Protein AF-A0A962NZN9-F1 (afdb_monomer)

Solvent-accessible surface area (backbone atoms only — not comparable to full-atom values): 11489 Å² total; per-residue (Å²): 140,76,91,80,70,86,67,79,50,80,40,79,46,73,27,42,23,91,86,71,47,73,77,50,67,51,72,36,65,79,74,62,72,86,59,74,40,71,69,51,53,50,50,51,49,51,53,40,41,67,53,24,71,44,50,92,43,44,73,61,26,49,52,43,36,70,81,34,76,81,57,51,69,69,49,43,44,46,46,51,49,47,39,49,46,18,73,76,68,69,48,40,21,29,36,39,31,41,35,32,34,81,53,100,55,36,68,60,53,51,55,50,58,65,66,67,62,53,96,79,48,48,66,46,78,46,82,56,99,62,34,40,36,45,33,37,38,38,73,77,27,47,71,72,54,53,52,55,47,54,54,50,53,32,52,48,38,26,75,76,67,73,14,78,44,47,68,71,64,40,33,46,80,46,76,49,62,43,77,82,60,60,53,57,63,47,50,51,56,53,46,54,65,66,68,53,81,79,91,124

Nearest PDB structures (foldseek):
  4etz-assembly1_A  TM=5.953E-01  e=2.167E-10  Pseudomonas aeruginosa PAO1
  3rrk-assembly1_A  TM=2.985E-01  e=3.751E-03  Meiothermus ruber DSM 1279
  3ibw-assembly1_B  TM=6.432E-01  e=3.318E-01  Chlorobaculum tepidum
  1vr6-assembly1_B  TM=5.098E-01  e=3.764E-01  Thermotoga maritima
  4pg4-assembly1_B  TM=3.981E-01  e=1.417E+00  Staphylococcus aureus M1064

Secondary structure (DSSP, 8-state):
--TT---S-SEEEEEE-TTS-EEEEEEES---GGG-SHHHHHHHHHHHHHHHTTTTTHHHHHHHHHH-TTS-HHHHHHHHHHHHHHHHH----EEEEEEEES-TTHHHHHHHHHHT--TT-EEEEEE-SSEEEEEEEETT--HHHHHHHHHHHHHHHHHHH--SSGGGGTEEEEEEETTSS-HHHHHHHHHHHHHS----

pLDDT: mean 82.67, std 12.64, range [37.84, 97.38]

Sequence (200 aa):
DLQNAESHYLVVAPLIATNQQCLGVLVVERMPFLSLNQETLQFLSVLLGYYTDNVKLIPLAMKILRDNPTCPIEFASELLRLERVQRESGLPSSITAFVISDSPHRQDIFAEMVRQRRQMDINWDIRLSDRDIIITMMPLHGDAAVTGYLLRSQKWLKEMFNAPNFSDAKVTPYTALVNERPAADLLNNLLERCLVKQHS

Mean predicted aligned error: 11.54 Å

Structure (mmCIF, N/CA/C/O backbone):
data_AF-A0A962NZN9-F1
#
_entry.id   AF-A0A962NZN9-F1
#
loop_
_atom_site.group_PDB
_atom_site.id
_atom_site.type_symbol
_atom_site.label_atom_id
_atom_site.label_alt_id
_atom_site.label_comp_id
_atom_site.label_asym_id
_atom_site.label_entity_id
_atom_site.label_seq_id
_atom_site.pdbx_PDB_ins_code
_atom_site.Cartn_x
_atom_site.Cartn_y
_atom_site.Cartn_z
_atom_site.occupancy
_atom_site.B_iso_or_equiv
_atom_site.auth_seq_id
_atom_site.auth_comp_id
_atom_site.auth_asym_id
_atom_site.auth_atom_id
_atom_site.pdbx_PDB_model_num
ATOM 1 N N . ASP A 1 1 ? -28.845 -7.054 46.174 1.00 41.59 1 ASP A N 1
ATOM 2 C CA . ASP A 1 1 ? -29.082 -8.416 45.656 1.00 41.59 1 ASP A CA 1
ATOM 3 C C . ASP A 1 1 ? -28.737 -8.556 44.175 1.00 41.59 1 ASP A C 1
ATOM 5 O O . ASP A 1 1 ? -29.617 -8.565 43.332 1.00 41.59 1 ASP A O 1
ATOM 9 N N . LEU A 1 2 ? -27.442 -8.654 43.848 1.00 53.41 2 LEU A N 1
ATOM 10 C CA . LEU A 1 2 ? -26.943 -9.002 42.499 1.00 53.41 2 LEU A CA 1
ATOM 11 C C . LEU A 1 2 ? -26.348 -10.425 42.454 1.00 53.41 2 LEU A C 1
ATOM 13 O O . LEU A 1 2 ? -25.809 -10.842 41.438 1.00 53.41 2 LEU A O 1
ATOM 17 N N . GLN A 1 3 ? -26.432 -11.176 43.558 1.00 51.75 3 GLN A N 1
ATOM 18 C CA . GLN A 1 3 ? -25.712 -12.442 43.746 1.00 51.75 3 GLN A CA 1
ATOM 19 C C . GLN A 1 3 ? -26.335 -13.654 43.030 1.00 51.75 3 GLN A C 1
ATOM 21 O O . GLN A 1 3 ? -25.799 -14.745 43.156 1.00 51.75 3 GLN A O 1
ATOM 26 N N . ASN A 1 4 ? -27.422 -13.482 42.267 1.00 52.50 4 ASN A N 1
ATOM 27 C CA . ASN A 1 4 ? -28.116 -14.585 41.583 1.00 52.50 4 ASN A CA 1
ATOM 28 C C . ASN A 1 4 ? -28.554 -14.247 40.144 1.00 52.50 4 ASN A C 1
ATOM 30 O O . ASN A 1 4 ? -29.553 -14.762 39.650 1.00 52.50 4 ASN A O 1
ATOM 34 N N . ALA A 1 5 ? -27.828 -13.360 39.461 1.00 56.56 5 ALA A N 1
ATOM 35 C CA . ALA A 1 5 ? -28.018 -13.166 38.027 1.00 56.56 5 ALA A CA 1
ATOM 36 C C . ALA A 1 5 ? -27.160 -14.189 37.267 1.00 56.56 5 ALA A C 1
ATOM 38 O O . ALA A 1 5 ? -25.946 -14.018 37.152 1.00 56.56 5 ALA A O 1
ATOM 39 N N . GLU A 1 6 ? -27.778 -15.258 36.760 1.00 70.38 6 GLU A N 1
ATOM 40 C CA . GLU A 1 6 ? -27.123 -16.146 35.796 1.00 70.38 6 GLU A CA 1
ATOM 41 C C . GLU A 1 6 ? -26.823 -15.350 34.518 1.00 70.38 6 GLU A C 1
ATOM 43 O O . GLU A 1 6 ? -27.719 -14.975 33.761 1.00 70.38 6 GLU A O 1
ATOM 48 N N . SER A 1 7 ? -25.545 -15.041 34.295 1.00 75.75 7 SER A N 1
ATOM 49 C CA . SER A 1 7 ? -25.088 -14.442 33.044 1.00 75.75 7 SER A CA 1
ATOM 50 C C . SER A 1 7 ? -25.035 -15.518 31.965 1.00 75.75 7 SER A C 1
ATOM 52 O O . SER A 1 7 ? -24.364 -16.534 32.133 1.00 75.75 7 SER A O 1
ATOM 54 N N . HIS A 1 8 ? -25.682 -15.269 30.824 1.00 83.06 8 HIS A N 1
ATOM 55 C CA . HIS A 1 8 ? -25.571 -16.129 29.640 1.00 83.06 8 HIS A CA 1
ATOM 56 C C . HIS A 1 8 ? -24.170 -16.087 29.000 1.00 83.06 8 HIS A C 1
ATOM 58 O O . HIS A 1 8 ? -23.844 -16.892 28.132 1.00 83.06 8 HIS A O 1
ATOM 64 N N . TYR A 1 9 ? -23.333 -15.139 29.424 1.00 86.62 9 TYR A N 1
ATOM 65 C CA . TYR A 1 9 ? -22.019 -14.887 28.856 1.00 86.62 9 TYR A CA 1
ATOM 66 C C . TYR A 1 9 ? -20.913 -15.198 29.862 1.00 86.62 9 TYR A C 1
ATOM 68 O O . TYR A 1 9 ? -20.965 -14.755 31.012 1.00 86.62 9 TYR A O 1
ATOM 76 N N . LEU A 1 10 ? -19.904 -15.931 29.393 1.00 86.62 10 LEU A N 1
ATOM 77 C CA . LEU A 1 10 ? -18.723 -16.362 30.141 1.00 86.62 10 LEU A CA 1
ATOM 78 C C . LEU A 1 10 ? -17.667 -15.257 30.246 1.00 86.62 10 LEU A C 1
ATOM 80 O O . LEU A 1 10 ? -16.972 -15.164 31.253 1.00 86.62 10 LEU A O 1
ATOM 84 N N . VAL A 1 11 ? -17.540 -14.419 29.211 1.00 86.75 11 VAL A N 1
ATOM 85 C CA . VAL A 1 11 ? -16.608 -13.283 29.185 1.00 86.75 11 VAL A CA 1
ATOM 86 C C . VAL A 1 11 ? -17.321 -12.058 28.640 1.00 86.75 11 VAL A C 1
ATOM 88 O O . VAL A 1 11 ? -18.008 -12.134 27.622 1.00 86.75 11 VAL A O 1
ATOM 91 N N . VAL A 1 12 ? -17.117 -10.925 29.305 1.00 87.31 12 VAL A N 1
ATOM 92 C CA . VAL A 1 12 ? -17.566 -9.604 28.864 1.00 87.31 12 VAL A CA 1
ATOM 93 C C . VAL A 1 12 ? -16.363 -8.672 28.966 1.00 87.31 12 VAL A C 1
ATOM 95 O O . VAL A 1 12 ? -15.972 -8.281 30.064 1.00 87.31 12 VAL A O 1
ATOM 98 N N . ALA A 1 13 ? -15.733 -8.365 27.834 1.00 84.56 13 ALA A N 1
ATOM 99 C CA . ALA A 1 13 ? -14.513 -7.566 27.779 1.00 84.56 13 ALA A CA 1
ATOM 100 C C . ALA A 1 13 ? -14.768 -6.249 27.026 1.00 84.56 13 ALA A C 1
ATOM 102 O O . ALA A 1 13 ? -15.171 -6.284 25.860 1.00 84.56 13 ALA A O 1
ATOM 103 N N . PRO A 1 14 ? -14.569 -5.079 27.657 1.00 81.06 14 PRO A N 1
ATOM 104 C CA . PRO A 1 14 ? -14.807 -3.800 27.006 1.00 81.06 14 PRO A CA 1
ATOM 105 C C . PRO A 1 14 ? -13.700 -3.484 25.996 1.00 81.06 14 PRO A C 1
ATOM 107 O O . PRO A 1 14 ? -12.517 -3.719 26.237 1.00 81.06 14 PRO A O 1
ATOM 110 N N . LEU A 1 15 ? -14.091 -2.899 24.869 1.00 78.19 15 LEU A N 1
ATOM 111 C CA . LEU A 1 15 ? -13.181 -2.364 23.866 1.00 78.19 15 LEU A CA 1
ATOM 112 C C . LEU A 1 15 ? -12.902 -0.898 24.216 1.00 78.19 15 LEU A C 1
ATOM 114 O O . LEU A 1 15 ? -13.673 -0.017 23.835 1.00 78.19 15 LEU A O 1
ATOM 118 N N . ILE A 1 16 ? -11.834 -0.643 24.974 1.00 72.06 16 ILE A N 1
ATOM 119 C CA . ILE A 1 16 ? -11.477 0.692 25.476 1.00 72.06 16 ILE A CA 1
ATOM 120 C C . ILE A 1 16 ? -10.288 1.242 24.687 1.00 72.06 16 ILE A C 1
ATOM 122 O O . ILE A 1 16 ? -9.189 0.716 24.797 1.00 72.06 16 ILE A O 1
ATOM 126 N N . ALA A 1 17 ? -10.495 2.324 23.934 1.00 64.94 17 ALA A N 1
ATOM 127 C CA . ALA A 1 17 ? -9.405 3.024 23.249 1.00 64.94 17 ALA A CA 1
ATOM 128 C C . ALA A 1 17 ? -8.506 3.798 24.224 1.00 64.94 17 ALA A C 1
ATOM 130 O O . ALA A 1 17 ? -8.922 4.144 25.331 1.00 64.94 17 ALA A O 1
ATOM 131 N N . THR A 1 18 ? -7.308 4.183 23.772 1.00 58.94 18 THR A N 1
ATOM 132 C CA . THR A 1 18 ? -6.354 4.997 24.551 1.00 58.94 18 THR A CA 1
ATOM 133 C C . THR A 1 18 ? -6.951 6.312 25.081 1.00 58.94 18 THR A C 1
ATOM 135 O O . THR A 1 18 ? -6.541 6.804 26.130 1.00 58.94 18 THR A O 1
ATOM 138 N N . ASN A 1 19 ? -7.975 6.873 24.425 1.00 61.75 19 ASN A N 1
ATOM 139 C CA . ASN A 1 19 ? -8.707 8.053 24.911 1.00 61.75 19 ASN A CA 1
ATOM 140 C C . ASN A 1 19 ? -9.784 7.738 25.976 1.00 61.75 19 ASN A C 1
ATOM 142 O O . ASN A 1 19 ? -10.652 8.572 26.225 1.00 61.75 19 ASN A O 1
ATOM 146 N N . GLN A 1 20 ? -9.763 6.535 26.555 1.00 69.19 20 GLN A N 1
ATOM 147 C CA . GLN A 1 20 ? -10.742 5.989 27.503 1.00 69.19 20 GLN A CA 1
ATOM 148 C C . GLN A 1 20 ? -12.182 5.882 26.976 1.00 69.19 20 GLN A C 1
ATOM 150 O O . GLN A 1 20 ? -13.119 5.660 27.744 1.00 69.19 20 GLN A O 1
ATOM 155 N N . GLN A 1 21 ? -12.389 5.990 25.662 1.00 68.62 21 GLN A N 1
ATOM 156 C CA . GLN A 1 21 ? -13.702 5.770 25.071 1.00 68.62 21 GLN A CA 1
ATOM 157 C C . GLN A 1 21 ? -13.989 4.264 24.982 1.00 68.62 21 GLN A C 1
ATOM 159 O O . GLN A 1 21 ? -13.230 3.524 24.355 1.00 68.62 21 GLN A O 1
ATOM 164 N N . CYS A 1 22 ? -15.109 3.818 25.562 1.00 77.06 22 CYS A N 1
ATOM 165 C CA . CYS A 1 22 ? -15.648 2.481 25.314 1.00 77.06 22 CYS A CA 1
ATOM 166 C C . CYS A 1 22 ? -16.334 2.467 23.945 1.00 77.06 22 CYS A C 1
ATOM 168 O O . CYS A 1 22 ? -17.271 3.226 23.692 1.00 77.06 22 CYS A O 1
ATOM 170 N N . LEU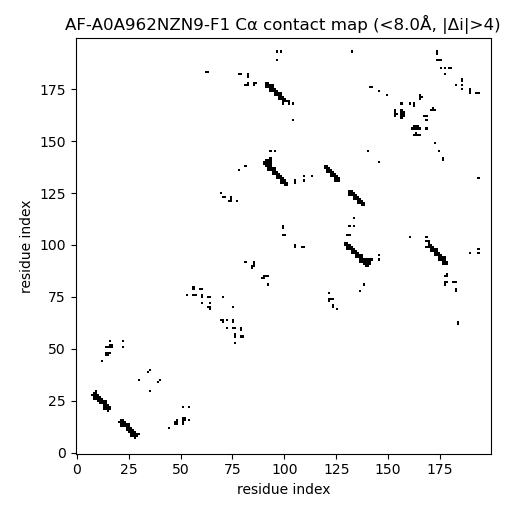 A 1 23 ? -15.829 1.633 23.048 1.00 70.19 23 LEU A N 1
ATOM 171 C CA . LEU A 1 23 ? -16.255 1.567 21.653 1.00 70.19 23 LEU A CA 1
ATOM 172 C C . LEU A 1 23 ? -17.226 0.412 21.400 1.00 70.19 23 LEU A C 1
ATOM 174 O O . LEU A 1 23 ? -17.909 0.383 20.381 1.00 70.19 23 LEU A O 1
ATOM 178 N N . GLY A 1 24 ? -17.270 -0.543 22.323 1.00 73.62 24 GLY A N 1
ATOM 179 C CA . GLY A 1 24 ? -18.079 -1.744 22.243 1.00 73.62 24 GLY A CA 1
ATOM 180 C C . GLY A 1 24 ? -17.671 -2.738 23.321 1.00 73.62 24 GLY A C 1
ATOM 181 O O . GLY A 1 24 ? -16.835 -2.445 24.177 1.00 73.62 24 GLY A O 1
ATOM 182 N N . VAL A 1 25 ? -18.261 -3.926 23.271 1.00 82.75 25 VAL A N 1
ATOM 183 C CA . VAL A 1 25 ? -17.983 -4.996 24.230 1.00 82.75 25 VAL A CA 1
ATOM 184 C C . VAL A 1 25 ? -17.869 -6.314 23.472 1.00 82.75 25 VAL A C 1
ATOM 186 O O . VAL A 1 25 ? -18.746 -6.646 22.677 1.00 82.75 25 VAL A O 1
ATOM 189 N N . LEU A 1 26 ? -16.788 -7.057 23.707 1.00 81.31 26 LEU A N 1
ATOM 190 C CA . LEU A 1 26 ? -16.679 -8.453 23.310 1.00 81.31 26 LEU A CA 1
ATOM 191 C C . LEU A 1 26 ? -17.451 -9.284 24.325 1.00 81.31 26 LEU A C 1
ATOM 193 O O . LEU A 1 26 ? -17.181 -9.218 25.524 1.00 81.31 26 LEU A O 1
ATOM 197 N N . VAL A 1 27 ? -18.372 -10.095 23.827 1.00 87.75 27 VAL A N 1
ATOM 198 C CA . VAL A 1 27 ? -19.176 -10.989 24.646 1.00 87.75 27 VAL A CA 1
ATOM 199 C C . VAL A 1 27 ? -18.959 -12.419 24.161 1.00 87.75 27 VAL A C 1
ATOM 201 O O . VAL A 1 27 ? -19.111 -12.700 22.974 1.00 87.75 27 VAL A O 1
ATOM 204 N N . VAL A 1 28 ? -18.579 -13.318 25.069 1.00 84.12 28 VAL A N 1
ATOM 205 C CA . VAL A 1 28 ? -18.325 -14.733 24.768 1.00 84.12 28 VAL A CA 1
ATOM 206 C C . VAL A 1 28 ? -19.369 -15.582 25.476 1.00 84.12 28 VAL A C 1
ATOM 208 O O . VAL A 1 28 ? -19.372 -15.669 26.699 1.00 84.12 28 VAL A O 1
ATOM 211 N N . GLU A 1 29 ? -20.245 -16.227 24.711 1.00 88.25 29 GLU A N 1
ATOM 212 C CA . GLU A 1 29 ? -21.247 -17.163 25.242 1.00 88.25 29 GLU A CA 1
ATOM 213 C C . GLU A 1 29 ? -20.628 -18.531 25.570 1.00 88.25 29 GLU A C 1
ATOM 215 O O . GLU A 1 29 ? -21.000 -19.171 26.549 1.00 88.25 29 GLU A O 1
ATOM 220 N N . ARG A 1 30 ? -19.662 -18.996 24.764 1.00 84.50 30 ARG A N 1
ATOM 221 C CA . ARG A 1 30 ? -19.059 -20.331 24.902 1.00 84.50 30 ARG A CA 1
ATOM 222 C C . ARG A 1 30 ? -17.564 -20.305 24.622 1.00 84.50 30 ARG A C 1
ATOM 224 O O . ARG A 1 30 ? -17.127 -19.739 23.624 1.00 84.50 30 ARG A O 1
ATOM 231 N N . MET A 1 31 ? -16.793 -20.979 25.472 1.00 84.56 31 MET A N 1
ATOM 232 C CA . MET A 1 31 ? -15.364 -21.229 25.281 1.00 84.56 31 MET A CA 1
ATOM 233 C C . MET A 1 31 ? -14.961 -22.561 25.932 1.00 84.56 31 MET A C 1
ATOM 235 O O . MET A 1 31 ? -15.622 -22.989 26.882 1.00 84.56 31 MET A O 1
ATOM 239 N N . PRO A 1 32 ? -13.894 -23.231 25.460 1.00 85.50 32 PRO A N 1
ATOM 240 C CA . PRO A 1 32 ? -13.365 -24.411 26.136 1.00 85.50 32 PRO A CA 1
ATOM 241 C C . PRO A 1 32 ? -12.967 -24.082 27.579 1.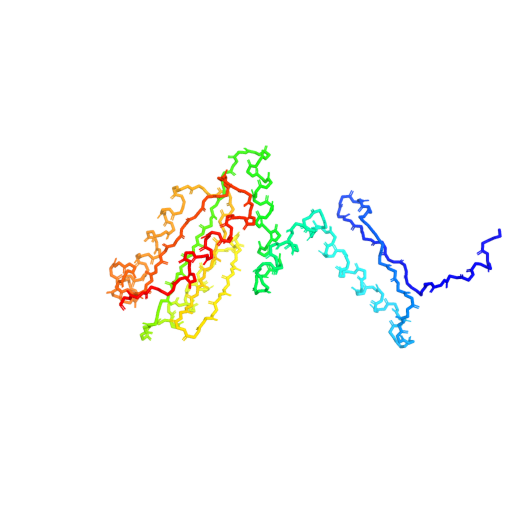00 85.50 32 PRO A C 1
ATOM 243 O O . PRO A 1 32 ? -12.319 -23.065 27.822 1.00 85.50 32 PRO A O 1
ATOM 246 N N . PHE A 1 33 ? -13.301 -24.960 28.530 1.00 81.69 33 PHE A N 1
ATOM 247 C CA . PHE A 1 33 ? -13.033 -24.731 29.957 1.00 81.69 33 PHE A CA 1
ATOM 248 C C . PHE A 1 33 ? -11.552 -24.433 30.245 1.00 81.69 33 PHE A C 1
ATOM 250 O O . PHE A 1 33 ? -11.239 -23.520 30.999 1.00 81.69 33 PHE A O 1
ATOM 257 N N . LEU A 1 34 ? -10.635 -25.141 29.575 1.00 79.06 34 LEU A N 1
ATOM 258 C CA . LEU A 1 34 ? -9.188 -24.939 29.729 1.00 79.06 34 LEU A CA 1
ATOM 259 C C . LEU A 1 34 ? -8.708 -23.556 29.265 1.00 79.06 34 LEU A C 1
ATOM 261 O O . LEU A 1 34 ? -7.680 -23.079 29.741 1.00 79.06 34 LEU A O 1
ATOM 265 N N . SER A 1 35 ? -9.440 -22.908 28.358 1.00 79.06 35 SER A N 1
ATOM 266 C CA . SER A 1 35 ? -9.143 -21.558 27.876 1.00 79.06 35 SER A CA 1
ATOM 267 C C . SER A 1 35 ? -9.678 -20.472 28.815 1.00 79.06 35 SER A C 1
ATOM 269 O O . SER A 1 35 ? -9.303 -19.313 28.666 1.00 79.06 35 SER A O 1
ATOM 271 N N . LEU A 1 36 ? -10.557 -20.800 29.772 1.00 81.38 36 LEU A N 1
ATOM 272 C CA . LEU A 1 36 ? -11.074 -19.844 30.756 1.00 81.38 36 LEU A CA 1
ATOM 273 C C . LEU A 1 36 ? -10.077 -19.716 31.913 1.00 81.38 36 LEU A C 1
ATOM 275 O O . LEU A 1 36 ? -10.309 -20.164 33.033 1.00 81.38 36 LEU A O 1
ATOM 279 N N . ASN A 1 37 ? -8.926 -19.124 31.616 1.00 84.00 37 ASN A N 1
ATOM 280 C CA . ASN A 1 37 ? -7.879 -18.848 32.587 1.00 84.00 37 ASN A CA 1
ATOM 281 C C . ASN A 1 37 ? -7.405 -17.394 32.467 1.00 84.00 37 ASN A C 1
ATOM 283 O O . ASN A 1 37 ? -7.624 -16.725 31.455 1.00 84.00 37 ASN A O 1
ATOM 287 N N . GLN A 1 38 ? -6.765 -16.901 33.526 1.00 80.50 38 GLN A N 1
ATOM 288 C CA . GLN A 1 38 ? -6.346 -15.504 33.624 1.00 80.50 38 GLN A CA 1
ATOM 289 C C . GLN A 1 38 ? -5.407 -15.091 32.483 1.00 80.50 38 GLN A C 1
ATOM 291 O O . GLN A 1 38 ? -5.563 -14.002 31.939 1.00 80.50 38 GLN A O 1
ATOM 296 N N . GLU A 1 39 ? -4.485 -15.965 32.081 1.00 74.56 39 GLU A N 1
ATOM 297 C CA . GLU A 1 39 ? -3.534 -15.705 30.997 1.00 74.56 39 GLU A CA 1
ATOM 298 C C . GLU A 1 39 ? -4.247 -15.486 29.654 1.00 74.56 39 GLU A C 1
ATOM 300 O O . GLU A 1 39 ? -3.993 -14.502 28.962 1.00 74.56 39 GLU A O 1
ATOM 305 N N . THR A 1 40 ? -5.220 -16.337 29.323 1.00 73.19 40 THR A N 1
ATOM 306 C CA . THR A 1 40 ? -6.001 -16.239 28.080 1.00 73.19 40 THR A CA 1
ATOM 307 C C . THR A 1 40 ? -6.870 -14.981 28.060 1.00 73.19 40 THR A C 1
ATOM 309 O O . THR A 1 40 ? -6.948 -14.296 27.041 1.00 73.19 40 THR A O 1
ATOM 312 N N . LEU A 1 41 ? -7.498 -14.635 29.188 1.00 81.44 41 LEU A N 1
ATOM 313 C CA . LEU A 1 41 ? -8.312 -13.420 29.313 1.00 81.44 41 LEU A CA 1
ATOM 314 C C . LEU A 1 41 ? -7.460 -12.145 29.247 1.00 81.44 41 LEU A C 1
ATOM 316 O O . LEU A 1 41 ? -7.876 -11.141 28.662 1.00 81.44 41 LEU A O 1
ATOM 320 N N . GLN A 1 42 ? -6.252 -12.188 29.807 1.00 74.69 42 GLN A N 1
ATOM 321 C CA . GLN A 1 42 ? -5.296 -11.091 29.732 1.00 74.69 42 GLN A CA 1
ATOM 322 C C . GLN A 1 42 ? -4.777 -10.919 28.301 1.00 74.69 42 GLN A C 1
ATOM 324 O O . GLN A 1 42 ? -4.752 -9.796 27.801 1.00 74.69 42 GLN A O 1
ATOM 329 N N . PHE A 1 43 ? -4.464 -12.014 27.604 1.00 72.75 43 PHE A N 1
ATOM 330 C CA . PHE A 1 43 ? -4.094 -11.991 26.188 1.00 72.75 43 PHE A CA 1
ATOM 331 C C . PHE A 1 43 ? -5.215 -11.418 25.304 1.00 72.75 43 PHE A C 1
ATOM 333 O O . PHE A 1 43 ? -4.968 -10.515 24.506 1.00 72.75 43 PHE A O 1
ATOM 340 N N . LEU A 1 44 ? -6.463 -11.861 25.503 1.00 73.88 44 LEU A N 1
ATOM 341 C CA . LEU A 1 44 ? -7.653 -11.285 24.862 1.00 73.88 44 LEU A CA 1
ATOM 342 C C . LEU A 1 44 ? -7.772 -9.777 25.113 1.00 73.88 44 LEU A C 1
ATOM 344 O O . LEU A 1 44 ? -8.014 -9.021 24.177 1.00 73.88 44 LEU A O 1
ATOM 348 N N . SER A 1 45 ? -7.568 -9.328 26.352 1.00 70.25 45 SER A N 1
ATOM 349 C CA . SER A 1 45 ? -7.637 -7.903 26.706 1.00 70.25 45 SER A CA 1
ATOM 350 C C . SER A 1 45 ? -6.547 -7.081 26.012 1.00 70.25 45 SER A C 1
ATOM 352 O O . SER A 1 45 ? -6.823 -5.985 25.530 1.00 70.25 45 SER A O 1
ATOM 354 N N . VAL A 1 46 ? -5.328 -7.620 25.904 1.00 69.81 46 VAL A N 1
ATOM 355 C CA . VAL A 1 46 ? -4.215 -6.980 25.183 1.00 69.81 46 VAL A CA 1
ATOM 356 C C . VAL A 1 46 ? -4.513 -6.884 23.689 1.00 69.81 46 VAL A C 1
ATOM 358 O O . VAL A 1 46 ? -4.317 -5.821 23.105 1.00 69.81 46 VAL A O 1
ATOM 361 N N . LEU A 1 47 ? -5.036 -7.950 23.073 1.00 71.00 47 LEU A N 1
ATOM 362 C CA . LEU A 1 47 ? -5.452 -7.923 21.670 1.00 71.00 47 LEU A CA 1
ATOM 363 C C . LEU A 1 47 ? -6.555 -6.889 21.437 1.00 71.00 47 LEU A C 1
ATOM 365 O O . LEU A 1 47 ? -6.449 -6.079 20.522 1.00 71.00 47 LEU A O 1
ATOM 369 N N . LEU A 1 48 ? -7.593 -6.875 22.275 1.00 68.25 48 LEU A N 1
ATOM 370 C CA . LEU A 1 48 ? -8.671 -5.891 22.171 1.00 68.25 48 LEU A CA 1
ATOM 371 C C . LEU A 1 48 ? -8.133 -4.464 22.312 1.00 68.25 48 LEU A C 1
ATOM 373 O O . LEU A 1 48 ? -8.465 -3.636 21.473 1.00 68.25 48 LEU A O 1
ATOM 377 N N . GLY A 1 49 ? -7.253 -4.212 23.286 1.00 64.25 49 GLY A N 1
ATOM 378 C CA . GLY A 1 49 ? -6.534 -2.945 23.460 1.00 64.25 49 GLY A CA 1
ATOM 379 C C . GLY A 1 49 ? -5.770 -2.518 22.199 1.00 64.25 49 GLY A C 1
ATOM 380 O O . GLY A 1 49 ? -5.932 -1.405 21.697 1.00 64.25 49 GLY A O 1
ATOM 381 N N . TYR A 1 50 ? -5.009 -3.447 21.623 1.00 62.50 50 TYR A N 1
ATOM 382 C CA . TYR A 1 50 ? -4.254 -3.231 20.390 1.00 62.50 50 TYR A CA 1
ATOM 383 C C . TYR A 1 50 ? -5.159 -2.871 19.197 1.00 62.50 50 TYR A C 1
ATOM 385 O O . TYR A 1 50 ? -4.847 -1.970 18.420 1.00 62.50 50 TYR A O 1
ATOM 393 N N . TYR A 1 51 ? -6.321 -3.518 19.067 1.00 59.19 51 TYR A N 1
ATOM 394 C CA . TYR A 1 51 ? -7.283 -3.193 18.011 1.00 59.19 51 TYR A CA 1
ATOM 395 C C . TYR A 1 51 ? -8.106 -1.933 18.313 1.00 59.19 51 TYR A C 1
ATOM 397 O O . TYR A 1 51 ? -8.569 -1.273 17.378 1.00 59.19 51 TYR A O 1
ATOM 405 N N . THR A 1 52 ? -8.275 -1.558 19.587 1.00 58.34 52 THR A N 1
ATOM 406 C CA . THR A 1 52 ? -9.135 -0.438 19.996 1.00 58.34 52 THR A CA 1
ATOM 407 C C . THR A 1 52 ? -8.663 0.935 19.564 1.00 58.34 52 THR A C 1
ATOM 409 O O . THR A 1 52 ? -9.495 1.772 19.207 1.00 58.34 52 THR A O 1
ATOM 412 N N . ASP A 1 53 ? -7.354 1.148 19.477 1.00 56.00 53 ASP A N 1
ATOM 413 C CA . ASP A 1 53 ? -6.791 2.424 19.025 1.00 56.00 53 ASP A CA 1
ATOM 414 C C . ASP A 1 53 ? -7.122 2.748 17.560 1.00 56.00 53 ASP A C 1
ATOM 416 O O . ASP A 1 53 ? -7.055 3.905 17.139 1.00 56.00 53 ASP A O 1
ATOM 420 N N . ASN A 1 54 ? -7.586 1.748 16.802 1.00 54.66 54 ASN A N 1
ATOM 421 C CA . ASN A 1 54 ? -8.016 1.881 15.416 1.00 54.66 54 ASN A CA 1
ATOM 422 C C . ASN A 1 54 ? -9.543 1.775 15.222 1.00 54.66 54 ASN A C 1
ATOM 424 O O . ASN A 1 54 ? -10.010 1.870 14.091 1.00 54.66 54 ASN A O 1
ATOM 428 N N . VAL A 1 55 ? -10.372 1.609 16.264 1.00 53.53 55 VAL A N 1
ATOM 429 C CA . VAL A 1 55 ? -11.797 1.214 16.099 1.00 53.53 55 VAL A CA 1
ATOM 430 C C . VAL A 1 55 ? -12.673 2.228 15.363 1.00 53.53 55 VAL A C 1
ATOM 432 O O . VAL A 1 55 ? -13.591 1.816 14.657 1.00 53.53 55 VAL A O 1
ATOM 435 N N . LYS A 1 56 ? -12.384 3.537 15.415 1.00 55.47 56 LYS A N 1
ATOM 436 C CA . LYS A 1 56 ? -13.098 4.502 14.548 1.00 55.47 56 LYS A CA 1
ATOM 437 C C . LYS A 1 56 ? -12.801 4.282 13.059 1.00 55.47 56 LYS A C 1
ATOM 439 O O . LYS A 1 56 ? -13.606 4.671 12.220 1.00 55.47 56 LYS A O 1
ATOM 444 N N . LEU A 1 57 ? -11.672 3.651 12.743 1.00 58.88 57 LEU A N 1
ATOM 445 C CA . LEU A 1 57 ? -11.246 3.312 11.391 1.00 58.88 57 LEU A CA 1
ATOM 446 C C . LEU A 1 57 ? -11.642 1.887 10.996 1.00 58.88 57 LEU A C 1
ATOM 448 O O . LEU A 1 57 ? -11.795 1.656 9.808 1.00 58.88 57 LEU A O 1
ATOM 452 N N . ILE A 1 58 ? -11.881 0.955 11.930 1.00 59.16 58 ILE A N 1
ATOM 453 C CA . ILE A 1 58 ? -12.176 -0.457 11.607 1.00 59.16 58 ILE A CA 1
ATOM 454 C C . ILE A 1 58 ? -13.351 -0.621 10.623 1.00 59.16 58 ILE A C 1
ATOM 456 O O . ILE A 1 58 ? -13.157 -1.291 9.612 1.00 59.16 58 ILE A O 1
ATOM 460 N N . PRO A 1 59 ? -14.541 -0.010 10.804 1.00 62.78 59 PRO A N 1
ATOM 461 C CA . PRO A 1 59 ? -15.633 -0.168 9.835 1.00 62.78 59 PRO A CA 1
ATOM 462 C C . PRO A 1 59 ? -15.289 0.354 8.429 1.00 62.78 59 PRO A C 1
ATOM 464 O O . PRO A 1 59 ? -15.716 -0.224 7.427 1.00 62.78 59 PRO A O 1
ATOM 467 N N . LEU A 1 60 ? -14.495 1.427 8.354 1.00 67.00 60 LEU A N 1
ATOM 468 C CA . LEU A 1 60 ? -14.021 2.034 7.106 1.00 67.00 60 LEU A CA 1
ATOM 469 C C . LEU A 1 60 ? -12.901 1.196 6.465 1.00 67.00 60 LEU A C 1
ATOM 471 O O . LEU A 1 60 ? -12.933 0.945 5.262 1.00 67.00 60 LEU A O 1
ATOM 475 N N . ALA A 1 61 ? -11.967 0.686 7.267 1.00 69.25 61 ALA A N 1
ATOM 476 C CA . ALA A 1 61 ? -10.885 -0.195 6.844 1.00 69.25 61 ALA A CA 1
ATOM 477 C C . ALA A 1 61 ? -11.447 -1.525 6.341 1.00 69.25 61 ALA A C 1
ATOM 479 O O . ALA A 1 61 ? -10.998 -2.031 5.324 1.00 69.25 61 ALA A O 1
ATOM 480 N N . MET A 1 62 ? -12.511 -2.041 6.962 1.00 68.62 62 MET A N 1
ATOM 481 C CA . MET A 1 62 ? -13.220 -3.228 6.483 1.00 68.62 62 MET A CA 1
ATOM 482 C C . MET A 1 62 ? -13.829 -3.029 5.092 1.00 68.62 62 MET A C 1
ATOM 484 O O . MET A 1 62 ? -13.968 -4.007 4.367 1.00 68.62 62 MET A O 1
ATOM 488 N N . LYS A 1 63 ? -14.179 -1.801 4.675 1.00 74.56 63 LYS A N 1
ATOM 489 C CA . LYS A 1 63 ? -14.565 -1.544 3.276 1.00 74.56 63 LYS A CA 1
ATOM 490 C C . LYS A 1 63 ? -13.369 -1.743 2.343 1.00 74.56 63 LYS A C 1
ATOM 492 O O . LYS A 1 63 ? -13.486 -2.495 1.387 1.00 74.56 63 LYS A O 1
ATOM 497 N N . ILE A 1 64 ? -12.225 -1.146 2.680 1.00 81.38 64 ILE A N 1
ATOM 498 C CA . ILE A 1 64 ? -10.976 -1.296 1.920 1.00 81.38 64 ILE A CA 1
ATOM 499 C C . ILE A 1 64 ? -10.559 -2.770 1.827 1.00 81.38 64 ILE A C 1
ATOM 501 O O . ILE A 1 64 ? -10.243 -3.245 0.742 1.00 81.38 64 ILE A O 1
ATOM 505 N N . LEU A 1 65 ? -10.601 -3.499 2.945 1.00 80.75 65 LEU A N 1
ATOM 506 C CA . LEU A 1 65 ? -10.207 -4.907 3.024 1.00 80.75 65 LEU A CA 1
ATOM 507 C C . LEU A 1 65 ? -11.181 -5.854 2.318 1.00 80.75 65 LEU A C 1
ATOM 509 O O . LEU A 1 65 ? -10.754 -6.887 1.816 1.00 80.75 65 LEU A O 1
ATOM 513 N N . ARG A 1 66 ? -12.481 -5.529 2.261 1.00 76.62 66 ARG A N 1
ATOM 514 C CA . ARG A 1 66 ? -13.451 -6.314 1.477 1.00 76.62 66 ARG A CA 1
ATOM 515 C C . ARG A 1 66 ? -13.132 -6.264 -0.012 1.00 76.62 66 ARG A C 1
ATOM 517 O O . ARG A 1 66 ? -13.149 -7.306 -0.659 1.00 76.62 66 ARG A O 1
ATOM 524 N N . ASP A 1 67 ? -12.829 -5.074 -0.520 1.00 79.62 67 ASP A N 1
ATOM 525 C CA . ASP A 1 67 ? -12.499 -4.877 -1.933 1.00 79.62 67 ASP A CA 1
ATOM 526 C C . ASP A 1 67 ? -11.069 -5.364 -2.240 1.00 79.62 67 ASP A C 1
ATOM 528 O O . ASP A 1 67 ? -10.779 -5.789 -3.355 1.00 79.62 67 ASP A O 1
ATOM 532 N N . ASN A 1 68 ? -10.190 -5.371 -1.227 1.00 83.69 68 ASN A N 1
ATOM 533 C CA . ASN A 1 68 ? -8.777 -5.732 -1.341 1.00 83.69 68 ASN A CA 1
ATOM 534 C C . ASN A 1 68 ? -8.329 -6.705 -0.230 1.00 83.69 68 ASN A C 1
ATOM 536 O O . ASN A 1 68 ? -7.628 -6.297 0.702 1.00 83.69 68 ASN A O 1
ATOM 540 N N . PRO A 1 69 ? -8.673 -8.005 -0.314 1.00 79.69 69 PRO A N 1
ATOM 541 C CA . PRO A 1 69 ? -8.449 -8.961 0.779 1.00 79.69 69 PRO A CA 1
ATOM 542 C C . PRO A 1 69 ? -6.983 -9.202 1.157 1.00 79.69 69 PRO A C 1
ATOM 544 O O . PRO A 1 69 ? -6.698 -9.657 2.261 1.00 79.69 69 PRO A O 1
ATOM 547 N N . THR A 1 70 ? -6.046 -8.923 0.249 1.00 85.19 70 THR A N 1
ATOM 548 C CA . THR A 1 70 ? -4.601 -9.079 0.483 1.00 85.19 70 THR A CA 1
ATOM 549 C C . THR A 1 70 ? -3.944 -7.825 1.065 1.00 85.19 70 THR A C 1
ATOM 551 O O . THR A 1 70 ? -2.746 -7.850 1.344 1.00 85.19 70 THR A O 1
ATOM 554 N N . CYS A 1 71 ? -4.698 -6.736 1.253 1.00 87.94 71 CYS A N 1
ATOM 555 C CA . CYS A 1 71 ? -4.201 -5.508 1.864 1.00 87.94 71 CYS A CA 1
ATOM 556 C C . CYS A 1 71 ? -3.921 -5.720 3.362 1.00 87.94 71 CYS A C 1
ATOM 558 O O . CYS A 1 71 ? -4.803 -6.184 4.086 1.00 87.94 71 CYS A O 1
ATOM 560 N N . PRO A 1 72 ? -2.735 -5.341 3.874 1.00 87.44 72 PRO A N 1
ATOM 561 C CA . PRO A 1 72 ? -2.471 -5.337 5.305 1.00 87.44 72 PRO A CA 1
ATOM 562 C C . PRO A 1 72 ? -3.434 -4.403 6.046 1.00 87.44 72 PRO A C 1
ATOM 564 O O . PRO A 1 72 ? -3.709 -3.287 5.598 1.00 87.44 72 PRO A O 1
ATOM 567 N N . ILE A 1 73 ? -3.903 -4.830 7.221 1.00 80.31 73 ILE A N 1
ATOM 568 C CA . ILE A 1 73 ? -4.780 -4.021 8.086 1.00 80.31 73 ILE A CA 1
ATOM 569 C C . ILE A 1 73 ? -4.126 -2.690 8.479 1.00 80.31 73 ILE A C 1
ATOM 571 O O . ILE A 1 73 ? -4.790 -1.655 8.502 1.00 80.31 73 ILE A O 1
ATOM 575 N N . GLU A 1 74 ? -2.819 -2.707 8.742 1.00 82.00 74 GLU A N 1
ATOM 576 C CA . GLU A 1 74 ? -2.022 -1.527 9.089 1.00 82.00 74 GLU A 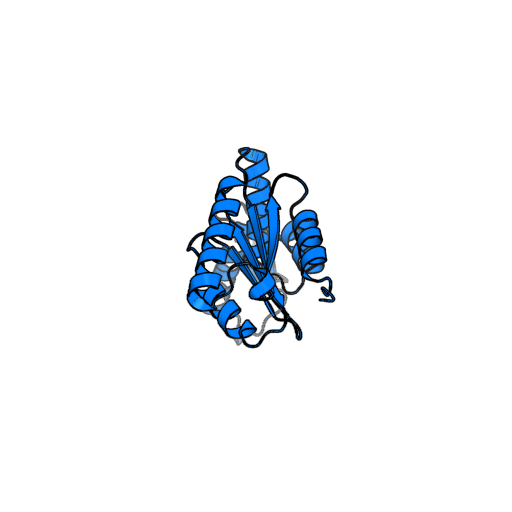CA 1
ATOM 577 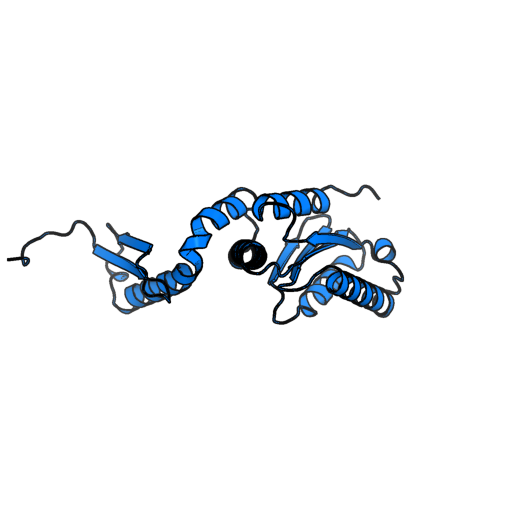C C . GLU A 1 74 ? -1.980 -0.530 7.925 1.00 82.00 74 GLU A C 1
ATOM 579 O O . GLU A 1 74 ? -2.159 0.668 8.132 1.00 82.00 74 GLU A O 1
ATOM 584 N N . PHE A 1 75 ? -1.855 -1.030 6.690 1.00 89.75 75 PHE A N 1
ATOM 585 C CA . PHE A 1 75 ? -1.895 -0.208 5.483 1.00 89.75 75 PHE A CA 1
ATOM 586 C C . PHE A 1 75 ? -3.276 0.438 5.293 1.00 89.75 75 PHE A C 1
ATOM 588 O O . PHE A 1 75 ? -3.383 1.650 5.117 1.00 89.75 75 PHE A O 1
ATOM 595 N N . ALA A 1 76 ? -4.354 -0.344 5.394 1.00 88.31 76 ALA A N 1
ATOM 596 C CA . ALA A 1 76 ? -5.715 0.183 5.270 1.00 88.31 76 ALA A CA 1
ATOM 597 C C . ALA A 1 76 ? -6.036 1.227 6.358 1.00 88.31 76 ALA A C 1
ATOM 599 O O . ALA A 1 76 ? -6.666 2.249 6.082 1.00 88.31 76 ALA A O 1
ATOM 600 N N . SER A 1 77 ? -5.589 0.979 7.592 1.00 83.44 77 SER A N 1
ATOM 601 C CA . SER A 1 77 ? -5.813 1.878 8.728 1.00 83.44 77 SER A CA 1
ATOM 602 C C . SER A 1 77 ? -5.050 3.189 8.567 1.00 83.44 77 SER A C 1
ATOM 604 O O . SER A 1 77 ? -5.613 4.260 8.793 1.00 83.44 77 SER A O 1
ATOM 606 N N . GLU A 1 78 ? -3.791 3.128 8.135 1.00 86.62 78 GLU A N 1
ATOM 607 C CA . GLU A 1 78 ? -2.998 4.336 7.938 1.00 86.62 78 GLU A CA 1
ATOM 608 C C . GLU A 1 78 ? -3.506 5.173 6.771 1.00 86.62 78 GLU A C 1
ATOM 610 O O . GLU A 1 78 ? -3.604 6.387 6.900 1.00 86.62 78 GLU A O 1
ATOM 615 N N . LEU A 1 79 ? -3.935 4.557 5.671 1.00 90.31 79 LEU A N 1
ATOM 616 C CA . LEU A 1 79 ? -4.507 5.298 4.551 1.00 90.31 79 LEU A CA 1
ATOM 617 C C . LEU A 1 79 ? -5.699 6.176 4.980 1.00 90.31 79 LEU A C 1
ATOM 619 O O . LEU A 1 79 ? -5.793 7.348 4.609 1.00 90.31 79 LEU A O 1
ATOM 623 N N . LEU A 1 80 ? -6.579 5.639 5.827 1.00 87.81 80 LEU A N 1
ATOM 624 C CA . LEU A 1 80 ? -7.697 6.400 6.392 1.00 87.81 80 LEU A CA 1
ATOM 625 C C . LEU A 1 80 ? -7.235 7.481 7.378 1.00 87.81 80 LEU A C 1
ATOM 627 O O . LEU A 1 80 ? -7.849 8.548 7.469 1.00 87.81 80 LEU A O 1
ATOM 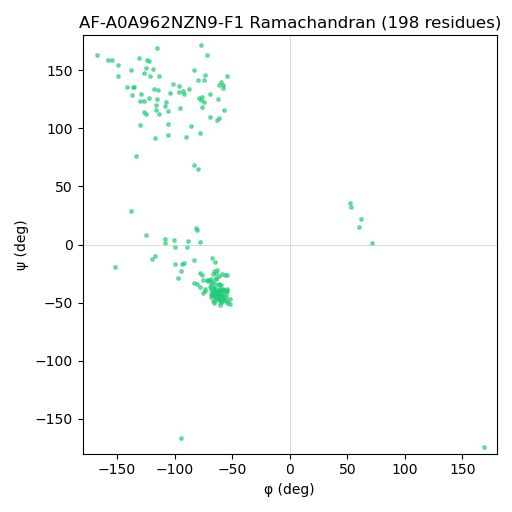631 N N . ARG A 1 81 ? -6.149 7.230 8.120 1.00 84.62 81 ARG A N 1
ATOM 632 C CA . ARG A 1 81 ? -5.521 8.237 8.984 1.00 84.62 81 ARG A CA 1
ATOM 633 C C . ARG A 1 81 ? -4.978 9.397 8.153 1.00 84.62 81 ARG A C 1
ATOM 635 O O . ARG A 1 81 ? -5.243 10.543 8.505 1.00 84.62 81 ARG A O 1
ATOM 642 N N . LEU A 1 82 ? -4.283 9.121 7.050 1.00 87.25 82 LEU A N 1
ATOM 643 C CA . LEU A 1 82 ? -3.730 10.142 6.157 1.00 87.25 82 LEU A CA 1
ATOM 644 C C . LEU A 1 82 ? -4.828 10.974 5.489 1.00 87.25 82 LEU A C 1
ATOM 646 O O . LEU A 1 82 ? -4.708 12.195 5.442 1.00 87.25 82 LEU A O 1
ATOM 650 N N . GLU A 1 83 ? -5.927 10.348 5.055 1.00 87.94 83 GLU A N 1
ATOM 651 C CA . GLU A 1 83 ? -7.105 11.071 4.553 1.00 87.94 83 GLU A CA 1
ATOM 652 C C . GLU A 1 83 ? -7.648 12.043 5.611 1.00 87.94 83 GLU A C 1
ATOM 654 O O . GLU A 1 83 ? -7.917 13.212 5.330 1.00 87.94 83 GLU A O 1
ATOM 659 N N . ARG A 1 84 ? -7.790 11.575 6.855 1.00 83.19 84 ARG A N 1
ATOM 660 C CA . ARG A 1 84 ? -8.260 12.412 7.959 1.00 83.19 84 ARG A CA 1
ATOM 661 C C . ARG A 1 84 ? -7.297 13.563 8.255 1.00 83.19 84 ARG A C 1
ATOM 663 O O . ARG A 1 84 ? -7.754 14.691 8.408 1.00 83.19 84 ARG A O 1
ATOM 670 N N . VAL A 1 85 ? -5.992 13.294 8.317 1.00 80.75 85 VAL A N 1
ATOM 671 C CA . VAL A 1 85 ? -4.957 14.316 8.539 1.00 80.75 85 VAL A CA 1
ATOM 672 C C . VAL A 1 85 ? -5.004 15.370 7.440 1.00 80.75 85 VAL A C 1
ATOM 674 O O . VAL A 1 85 ? -4.991 16.561 7.752 1.00 80.75 85 VAL A O 1
ATOM 677 N N . GLN A 1 86 ? -5.126 14.964 6.176 1.00 84.31 86 GLN A N 1
ATOM 678 C CA . GLN A 1 86 ? -5.264 15.910 5.074 1.00 84.31 86 GLN A CA 1
ATOM 679 C C . GLN A 1 86 ? -6.529 16.764 5.224 1.00 84.31 86 GLN A C 1
ATOM 681 O O . GLN A 1 86 ? -6.458 17.980 5.053 1.00 84.31 86 GLN A O 1
ATOM 686 N N . ARG A 1 87 ? -7.660 16.170 5.620 1.00 83.00 87 ARG A N 1
ATOM 687 C CA . ARG A 1 87 ? -8.921 16.896 5.828 1.00 83.00 87 ARG A CA 1
ATOM 688 C C . ARG A 1 87 ? -8.855 17.892 6.987 1.00 83.00 87 ARG A C 1
ATOM 690 O O . ARG A 1 87 ? -9.441 18.965 6.898 1.00 83.00 87 ARG A O 1
ATOM 697 N N . GLU A 1 88 ? -8.184 17.528 8.078 1.00 77.69 88 GLU A N 1
ATOM 698 C CA . GLU A 1 88 ? -8.107 18.338 9.301 1.00 77.69 88 GLU A CA 1
ATOM 699 C C . GLU A 1 88 ? -7.022 19.424 9.236 1.00 77.69 88 GLU A C 1
ATOM 701 O O . GLU A 1 88 ? -7.203 20.496 9.809 1.00 77.69 88 GLU A O 1
ATOM 706 N N . SER A 1 89 ? -5.902 19.167 8.554 1.00 75.62 89 SER A N 1
ATOM 707 C CA . SER A 1 89 ? -4.713 20.039 8.580 1.00 75.62 89 SER A CA 1
ATOM 708 C C . SER A 1 89 ? -4.296 20.602 7.218 1.00 75.62 89 SER A C 1
ATOM 710 O O . SER A 1 89 ? -3.444 21.486 7.161 1.00 75.62 89 SER A O 1
ATOM 712 N N . GLY A 1 90 ? -4.852 20.092 6.115 1.00 78.94 90 GLY A N 1
ATOM 713 C CA . GLY A 1 90 ? -4.438 20.442 4.753 1.00 78.94 90 GLY A CA 1
ATOM 714 C C . GLY A 1 90 ? -3.075 19.879 4.336 1.00 78.94 90 GLY A C 1
ATOM 715 O O . GLY A 1 90 ? -2.634 20.131 3.216 1.00 78.94 90 GLY A O 1
ATOM 716 N N . LEU A 1 91 ? -2.397 19.120 5.204 1.00 79.31 91 LEU A N 1
ATOM 717 C CA . LEU A 1 91 ? -1.088 18.548 4.901 1.00 79.31 91 LEU A CA 1
ATOM 718 C C . LEU A 1 91 ? -1.226 17.371 3.921 1.00 79.31 91 LEU A C 1
ATOM 720 O O . LEU A 1 91 ? -1.933 16.406 4.227 1.00 79.31 91 LEU A O 1
ATOM 724 N N . PRO A 1 92 ? -0.558 17.415 2.752 1.00 82.00 92 PRO A N 1
ATOM 725 C CA . PRO A 1 92 ? -0.654 16.348 1.771 1.00 82.00 92 PRO A CA 1
ATOM 726 C C . PRO A 1 92 ? 0.131 15.123 2.233 1.00 82.00 92 PRO A C 1
ATOM 728 O O . PRO A 1 92 ? 1.201 15.232 2.828 1.00 82.00 92 PRO A O 1
ATOM 731 N N . SER A 1 93 ? -0.383 13.947 1.896 1.00 88.94 93 SER A N 1
ATOM 732 C CA . SER A 1 93 ? 0.377 12.699 1.917 1.00 88.94 93 SER A CA 1
ATOM 733 C C . SER A 1 93 ? 0.342 12.081 0.529 1.00 88.94 93 SER A C 1
ATOM 735 O O . SER A 1 93 ? -0.560 12.376 -0.255 1.00 88.94 93 SER A O 1
ATOM 737 N N . SER A 1 94 ? 1.308 11.225 0.221 1.00 90.44 94 SER A N 1
ATOM 738 C CA . SER A 1 94 ? 1.419 10.612 -1.102 1.00 90.44 94 SER A CA 1
ATOM 739 C C . SER A 1 94 ? 1.441 9.098 -1.008 1.00 90.44 94 SER A C 1
ATOM 741 O O . SER A 1 94 ? 1.919 8.533 -0.028 1.00 90.44 94 SER A O 1
ATOM 743 N N . ILE A 1 95 ? 0.967 8.443 -2.059 1.00 93.44 95 ILE A N 1
ATOM 744 C CA . ILE A 1 95 ? 1.124 7.009 -2.274 1.00 93.44 95 ILE A CA 1
ATOM 745 C C . ILE A 1 95 ? 1.921 6.820 -3.554 1.00 93.44 95 ILE A C 1
ATOM 747 O O . ILE A 1 95 ? 1.640 7.452 -4.574 1.00 93.44 95 ILE A O 1
ATOM 751 N N . THR A 1 96 ? 2.917 5.947 -3.502 1.00 93.62 96 THR A N 1
ATOM 752 C CA . THR A 1 96 ? 3.661 5.505 -4.678 1.00 93.62 96 THR A CA 1
ATOM 753 C C . THR A 1 96 ? 3.490 4.005 -4.850 1.00 93.62 96 THR A C 1
ATOM 755 O O . THR A 1 96 ? 3.260 3.286 -3.880 1.00 93.62 96 THR A O 1
ATOM 758 N N . ALA A 1 97 ? 3.560 3.525 -6.084 1.00 95.56 97 ALA A N 1
ATOM 759 C CA . ALA A 1 97 ? 3.633 2.105 -6.370 1.00 95.56 97 ALA A CA 1
ATOM 760 C C . ALA A 1 97 ? 4.682 1.842 -7.446 1.00 95.56 97 ALA A C 1
ATOM 762 O O . ALA A 1 97 ? 4.720 2.540 -8.457 1.00 95.56 97 ALA A O 1
ATOM 763 N N . PHE A 1 98 ? 5.509 0.823 -7.252 1.00 96.25 98 PHE A N 1
ATOM 764 C CA . PHE A 1 98 ? 6.393 0.298 -8.284 1.00 96.25 98 PHE A CA 1
ATOM 765 C C . PHE A 1 98 ? 5.875 -1.057 -8.740 1.00 96.25 98 PHE A C 1
ATOM 767 O O . PHE A 1 98 ? 5.804 -1.989 -7.944 1.00 96.25 98 PHE A O 1
ATOM 774 N N . VAL A 1 99 ? 5.535 -1.163 -10.024 1.00 97.38 99 VAL A N 1
ATOM 775 C CA . VAL A 1 99 ? 5.229 -2.439 -10.677 1.00 97.38 99 VAL A CA 1
ATOM 776 C C . VAL A 1 99 ? 6.487 -2.945 -11.363 1.00 97.38 99 VAL A C 1
ATOM 778 O O . VAL A 1 99 ? 6.993 -2.299 -12.273 1.00 97.38 99 VAL A O 1
ATOM 781 N N . ILE A 1 100 ? 6.992 -4.096 -10.937 1.00 96.94 100 ILE A N 1
ATOM 782 C CA . ILE A 1 100 ? 8.194 -4.734 -11.468 1.00 96.94 100 ILE A CA 1
ATOM 783 C C . ILE A 1 100 ? 7.740 -5.920 -12.315 1.00 96.94 100 ILE A C 1
ATOM 785 O O . ILE A 1 100 ? 7.315 -6.951 -11.793 1.00 96.94 100 ILE A O 1
ATOM 789 N N . SER A 1 101 ? 7.789 -5.756 -13.634 1.00 95.44 101 SER A N 1
ATOM 790 C CA . SER A 1 101 ? 7.360 -6.791 -14.577 1.00 95.44 101 SER A CA 1
ATOM 791 C C . SER A 1 101 ? 8.406 -7.900 -14.713 1.00 95.44 101 SER A C 1
ATOM 793 O O . SER A 1 101 ? 9.525 -7.800 -14.208 1.00 95.44 101 SER A O 1
ATOM 795 N N . ASP A 1 102 ? 8.043 -8.978 -15.405 1.00 93.44 102 ASP A N 1
ATOM 796 C CA . ASP A 1 102 ? 8.916 -10.132 -15.605 1.00 93.44 102 ASP A CA 1
ATOM 797 C C . ASP A 1 102 ? 10.254 -9.774 -16.279 1.00 93.44 102 ASP A C 1
ATOM 799 O O . ASP A 1 102 ? 10.312 -9.314 -17.428 1.00 93.44 102 ASP A O 1
ATOM 803 N N . SER A 1 103 ? 11.343 -9.979 -15.540 1.00 93.06 103 SER A N 1
ATOM 804 C CA . SER A 1 103 ? 12.720 -9.718 -15.955 1.00 93.06 103 SER A CA 1
ATOM 805 C C . SER A 1 103 ? 13.688 -10.622 -15.179 1.00 93.06 103 SER A C 1
ATOM 807 O O . SER A 1 103 ? 13.351 -11.060 -14.073 1.00 93.06 103 SER A O 1
ATOM 809 N N . PRO A 1 104 ? 14.913 -10.862 -15.689 1.00 92.81 104 PRO A N 1
ATOM 810 C CA . PRO A 1 104 ? 15.934 -11.619 -14.958 1.00 92.81 104 PRO A CA 1
ATOM 811 C C . PRO A 1 104 ? 16.265 -11.039 -13.576 1.00 92.81 104 PRO A C 1
ATOM 813 O O . PRO A 1 104 ? 16.660 -11.779 -12.685 1.00 92.81 104 PRO A O 1
ATOM 816 N N . HIS A 1 105 ? 16.073 -9.729 -13.390 1.00 94.56 105 HIS A N 1
ATOM 817 C CA . HIS A 1 105 ? 16.385 -9.015 -12.152 1.00 94.56 105 HIS A CA 1
ATOM 818 C C . HIS A 1 105 ? 15.158 -8.755 -11.269 1.00 94.56 105 HIS A C 1
ATOM 820 O O . HIS A 1 105 ? 15.292 -8.103 -10.237 1.00 94.56 105 HIS A O 1
ATOM 826 N N . ARG A 1 106 ? 13.960 -9.244 -11.635 1.00 95.25 106 ARG A N 1
ATOM 827 C CA . ARG A 1 106 ? 12.701 -8.929 -10.930 1.00 95.25 106 ARG A CA 1
ATOM 828 C C . ARG A 1 106 ? 12.802 -9.170 -9.423 1.00 95.25 106 ARG A C 1
ATOM 830 O O . ARG A 1 106 ? 12.477 -8.284 -8.636 1.00 95.25 106 ARG A O 1
ATOM 837 N N . GLN A 1 107 ? 13.269 -10.355 -9.034 1.00 94.25 107 GLN A N 1
ATOM 838 C CA . GLN A 1 107 ? 13.354 -10.755 -7.627 1.00 94.25 107 GLN A CA 1
ATOM 839 C C . GLN A 1 107 ? 14.379 -9.921 -6.851 1.00 94.25 107 GLN A C 1
ATOM 841 O O . GLN A 1 107 ? 14.105 -9.525 -5.718 1.00 94.25 107 GLN A O 1
ATOM 846 N N . ASP A 1 108 ? 15.522 -9.613 -7.467 1.00 95.06 108 ASP A N 1
ATOM 847 C CA . ASP A 1 108 ? 16.581 -8.813 -6.847 1.00 95.06 108 ASP A CA 1
ATOM 848 C C . ASP A 1 108 ? 16.140 -7.361 -6.653 1.00 95.06 108 ASP A C 1
ATOM 850 O O . ASP A 1 108 ? 16.305 -6.804 -5.565 1.00 95.06 108 ASP A O 1
ATOM 854 N N . ILE A 1 109 ? 15.520 -6.771 -7.683 1.00 95.69 109 ILE A N 1
ATOM 855 C CA . ILE A 1 109 ? 14.969 -5.413 -7.634 1.00 95.69 109 ILE A CA 1
ATOM 856 C C . ILE A 1 109 ? 13.919 -5.327 -6.526 1.00 95.69 109 ILE A C 1
ATOM 858 O O . ILE A 1 109 ? 13.991 -4.436 -5.681 1.00 95.69 109 ILE A O 1
ATOM 862 N N . PHE A 1 110 ? 12.972 -6.268 -6.498 1.00 95.00 110 PHE A N 1
ATOM 863 C CA . PHE A 1 110 ? 11.921 -6.299 -5.486 1.00 95.00 110 PHE A CA 1
ATOM 864 C C . PHE A 1 110 ? 12.502 -6.434 -4.073 1.00 95.00 110 PHE A C 1
ATOM 866 O O . PHE A 1 110 ? 12.166 -5.652 -3.183 1.00 95.00 110 PHE A O 1
ATOM 873 N N . ALA A 1 111 ? 13.405 -7.395 -3.861 1.00 92.62 111 ALA A N 1
ATOM 874 C CA . ALA A 1 111 ? 13.997 -7.645 -2.551 1.00 92.62 111 ALA A CA 1
ATOM 875 C C . ALA A 1 111 ? 14.786 -6.435 -2.032 1.00 92.62 111 ALA A C 1
ATOM 877 O O . ALA A 1 111 ? 14.724 -6.120 -0.844 1.00 92.62 111 ALA A O 1
ATOM 878 N N . GLU A 1 112 ? 15.513 -5.745 -2.908 1.00 91.81 112 GLU A N 1
ATOM 879 C CA . GLU A 1 112 ? 16.284 -4.562 -2.540 1.00 91.81 112 GLU A CA 1
ATOM 880 C C . GLU A 1 112 ? 15.387 -3.341 -2.285 1.00 91.81 112 GLU A C 1
ATOM 882 O O . GLU A 1 112 ? 15.577 -2.646 -1.289 1.00 91.81 112 GLU A O 1
ATOM 887 N N . MET A 1 113 ? 14.336 -3.127 -3.083 1.00 90.19 113 MET A N 1
ATOM 888 C CA . MET A 1 113 ? 13.342 -2.080 -2.808 1.00 90.19 113 MET A CA 1
ATOM 889 C C . MET A 1 113 ? 12.628 -2.297 -1.463 1.00 90.19 113 MET A C 1
ATOM 891 O O . MET A 1 113 ? 12.427 -1.342 -0.712 1.00 90.19 113 MET A O 1
ATOM 895 N N . VAL A 1 114 ? 12.313 -3.548 -1.104 1.00 89.69 114 VAL A N 1
ATOM 896 C CA . VAL A 1 114 ? 11.767 -3.895 0.221 1.00 89.69 114 VAL A CA 1
ATOM 897 C C . VAL A 1 114 ? 12.772 -3.615 1.349 1.00 89.69 114 VAL A C 1
ATOM 899 O O . VAL A 1 114 ? 12.364 -3.211 2.437 1.00 89.69 114 VAL A O 1
ATOM 902 N N . ARG A 1 115 ? 14.082 -3.776 1.119 1.00 86.69 115 ARG A N 1
ATOM 903 C CA . ARG A 1 115 ? 15.122 -3.441 2.113 1.00 86.69 115 ARG A CA 1
ATOM 904 C C . ARG A 1 115 ? 15.301 -1.937 2.316 1.00 86.69 115 ARG A C 1
ATOM 906 O O . ARG A 1 115 ? 15.620 -1.513 3.421 1.00 86.69 115 ARG A O 1
ATOM 913 N N . GLN A 1 116 ? 15.067 -1.129 1.285 1.00 81.56 116 GLN A N 1
ATOM 914 C CA . GLN A 1 116 ? 15.260 0.328 1.315 1.00 81.56 116 GLN A CA 1
ATOM 915 C C . GLN A 1 116 ? 14.104 1.112 1.963 1.00 81.56 116 GLN A C 1
ATOM 917 O O . GLN A 1 116 ? 14.040 2.341 1.852 1.00 81.56 116 GLN A O 1
ATOM 922 N N . ARG A 1 117 ? 13.189 0.426 2.657 1.00 79.81 117 ARG A N 1
ATOM 923 C CA . ARG A 1 117 ? 12.065 1.050 3.364 1.00 79.81 117 ARG A CA 1
ATOM 924 C C . ARG A 1 117 ? 12.544 2.056 4.403 1.00 79.81 117 ARG A C 1
ATOM 926 O O . ARG A 1 117 ? 13.440 1.784 5.2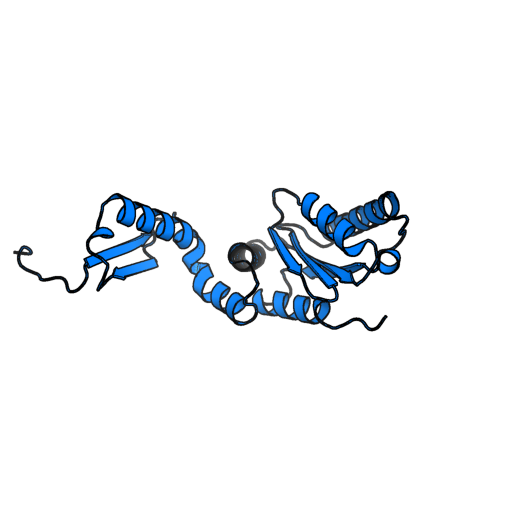00 1.00 79.81 117 ARG A O 1
ATOM 933 N N . ARG A 1 118 ? 11.902 3.223 4.431 1.00 70.62 118 ARG A N 1
ATOM 934 C CA . ARG A 1 118 ? 12.116 4.220 5.485 1.00 70.62 118 ARG A CA 1
ATOM 935 C C . ARG A 1 118 ? 11.266 3.866 6.698 1.00 70.62 118 ARG A C 1
ATOM 937 O O . ARG A 1 118 ? 10.176 3.329 6.553 1.00 70.62 118 ARG A O 1
ATOM 944 N N . GLN A 1 119 ? 11.742 4.225 7.889 1.00 63.56 119 GLN A N 1
ATOM 945 C CA . GLN A 1 119 ? 11.077 3.888 9.156 1.00 63.56 119 GLN A CA 1
ATOM 946 C C . GLN A 1 119 ? 9.639 4.423 9.283 1.00 63.56 119 GLN A C 1
ATOM 948 O O . GLN A 1 119 ? 8.861 3.844 10.028 1.00 63.56 119 GLN A O 1
ATOM 953 N N . MET A 1 120 ? 9.287 5.505 8.577 1.00 63.72 120 MET A N 1
ATOM 954 C CA . MET A 1 120 ? 7.940 6.100 8.618 1.00 63.72 120 MET A CA 1
ATOM 955 C C . MET A 1 120 ? 7.043 5.707 7.436 1.00 63.72 120 MET A C 1
ATOM 957 O O . MET A 1 120 ? 5.890 6.127 7.394 1.00 63.72 120 MET A O 1
ATOM 961 N N . ASP A 1 121 ? 7.549 4.932 6.476 1.00 79.25 121 ASP A N 1
ATOM 962 C CA . ASP A 1 121 ? 6.777 4.561 5.293 1.00 79.25 121 ASP A CA 1
ATOM 963 C C . ASP A 1 121 ? 6.045 3.234 5.547 1.00 79.25 121 ASP A C 1
ATOM 965 O O . ASP A 1 121 ? 6.659 2.235 5.934 1.00 79.25 121 ASP A O 1
ATOM 969 N N . ILE A 1 122 ? 4.736 3.195 5.285 1.00 86.44 122 ILE A N 1
ATOM 970 C CA . ILE A 1 122 ? 3.943 1.960 5.378 1.00 86.44 122 ILE A CA 1
ATOM 971 C C . ILE A 1 122 ? 3.823 1.338 3.995 1.00 86.44 122 ILE A C 1
ATOM 973 O O . ILE A 1 122 ? 3.494 2.016 3.021 1.00 86.44 122 ILE A O 1
ATOM 977 N N . ASN A 1 123 ? 4.100 0.039 3.911 1.00 89.88 123 ASN A N 1
ATOM 978 C CA . ASN A 1 123 ? 4.251 -0.665 2.647 1.00 89.88 123 ASN A CA 1
ATOM 979 C C . ASN A 1 123 ? 3.251 -1.812 2.519 1.00 89.88 123 ASN A C 1
ATOM 981 O O . ASN A 1 123 ? 2.949 -2.499 3.494 1.00 89.88 123 ASN A O 1
ATOM 985 N N . TRP A 1 124 ? 2.793 -2.042 1.296 1.00 93.94 124 TRP A N 1
ATOM 986 C CA . TRP A 1 124 ? 2.028 -3.210 0.903 1.00 93.94 124 TRP A CA 1
ATOM 987 C C . TRP A 1 124 ? 2.694 -3.869 -0.302 1.00 93.94 124 TRP A C 1
ATOM 989 O O . TRP A 1 124 ? 2.758 -3.311 -1.397 1.00 93.94 124 TRP A O 1
ATOM 999 N N . ASP A 1 125 ? 3.191 -5.077 -0.061 1.00 94.44 125 ASP A N 1
ATOM 1000 C CA . ASP A 1 125 ? 3.807 -5.926 -1.067 1.00 94.44 125 ASP A CA 1
ATOM 1001 C C . ASP A 1 125 ? 2.778 -6.868 -1.688 1.00 94.44 125 ASP A C 1
ATOM 1003 O O . ASP A 1 125 ? 2.064 -7.578 -0.977 1.00 94.44 125 ASP A O 1
ATOM 1007 N N . ILE A 1 126 ? 2.757 -6.945 -3.014 1.00 93.81 126 ILE A N 1
ATOM 1008 C CA . ILE A 1 126 ? 1.913 -7.871 -3.766 1.00 93.81 126 ILE A CA 1
ATOM 1009 C C . ILE A 1 126 ? 2.812 -8.661 -4.708 1.00 93.81 126 ILE A C 1
ATOM 1011 O O . ILE A 1 126 ? 3.507 -8.086 -5.542 1.00 93.81 126 ILE A O 1
ATOM 1015 N N . ARG A 1 127 ? 2.778 -9.990 -4.601 1.00 93.19 127 ARG A N 1
ATOM 1016 C CA . ARG A 1 127 ? 3.480 -10.886 -5.525 1.00 93.19 127 ARG A CA 1
ATOM 1017 C C . ARG A 1 127 ? 2.472 -11.578 -6.423 1.00 93.19 127 ARG A C 1
ATOM 1019 O O . ARG A 1 127 ? 1.566 -12.247 -5.927 1.00 93.19 127 ARG A O 1
ATOM 1026 N N . LEU A 1 128 ? 2.627 -11.413 -7.729 1.00 91.69 128 LEU A N 1
ATOM 1027 C CA . LEU A 1 128 ? 1.822 -12.072 -8.752 1.00 91.69 128 LEU A CA 1
ATOM 1028 C C . LEU A 1 128 ? 2.716 -13.008 -9.572 1.00 91.69 128 LEU A C 1
ATOM 1030 O O . LEU A 1 128 ? 3.940 -12.988 -9.468 1.00 91.69 128 LEU A O 1
ATOM 1034 N N . SER A 1 129 ? 2.110 -13.850 -10.408 1.00 91.00 129 SER A N 1
ATOM 1035 C CA . SER A 1 129 ? 2.864 -14.800 -11.236 1.00 91.00 129 SER A CA 1
ATOM 1036 C C . SER A 1 129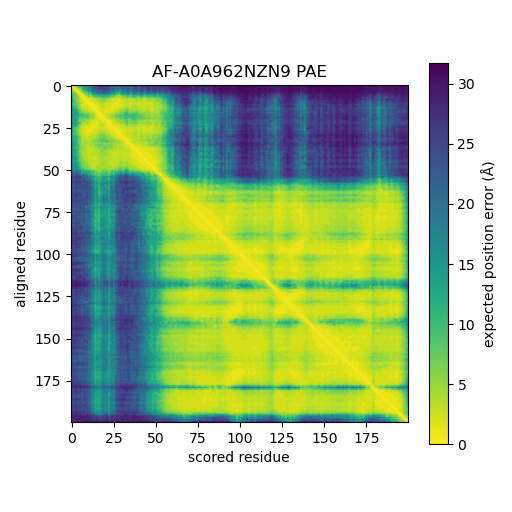 ? 3.783 -14.123 -12.261 1.00 91.00 129 SER A C 1
ATOM 1038 O O . SER A 1 129 ? 4.796 -14.698 -12.645 1.00 91.00 129 SER A O 1
ATOM 1040 N N . ASP A 1 130 ? 3.412 -12.931 -12.733 1.00 91.25 130 ASP A N 1
ATOM 1041 C CA . ASP A 1 130 ? 4.047 -12.216 -13.847 1.00 91.25 130 ASP A CA 1
ATOM 1042 C C . ASP A 1 130 ? 4.680 -10.871 -13.449 1.00 91.25 130 ASP A C 1
ATOM 1044 O O . ASP A 1 130 ? 5.401 -10.270 -14.247 1.00 91.25 130 ASP A O 1
ATOM 1048 N N . ARG A 1 131 ? 4.432 -10.386 -12.229 1.00 95.00 131 ARG A N 1
ATOM 1049 C CA . ARG A 1 131 ? 4.983 -9.130 -11.705 1.00 95.00 131 ARG A CA 1
ATOM 1050 C C . ARG A 1 131 ? 4.975 -9.102 -10.183 1.00 95.00 131 ARG A C 1
ATOM 1052 O O . ARG A 1 131 ? 4.156 -9.763 -9.551 1.00 95.00 131 ARG A O 1
ATOM 1059 N N . ASP A 1 132 ? 5.822 -8.257 -9.622 1.00 96.44 132 ASP A N 1
ATOM 1060 C CA . ASP A 1 132 ? 5.779 -7.884 -8.214 1.00 96.44 132 ASP A CA 1
ATOM 1061 C C . ASP A 1 132 ? 5.404 -6.402 -8.092 1.00 96.44 132 ASP A C 1
ATOM 1063 O O . ASP A 1 132 ? 5.753 -5.593 -8.951 1.00 96.44 132 ASP A O 1
ATOM 1067 N N . ILE A 1 133 ? 4.655 -6.037 -7.055 1.00 96.19 133 ILE A N 1
ATOM 1068 C CA . ILE A 1 133 ? 4.180 -4.670 -6.830 1.00 96.19 133 ILE A CA 1
ATOM 1069 C C . ILE A 1 133 ? 4.528 -4.269 -5.403 1.00 96.19 133 ILE A C 1
ATOM 1071 O O . ILE A 1 133 ? 4.216 -4.992 -4.458 1.00 96.19 133 ILE A O 1
ATOM 1075 N N . ILE A 1 134 ? 5.156 -3.108 -5.250 1.00 95.06 134 ILE A N 1
ATOM 1076 C CA . ILE A 1 134 ? 5.432 -2.499 -3.946 1.00 95.06 134 ILE A CA 1
ATOM 1077 C C . ILE A 1 134 ? 4.660 -1.195 -3.893 1.00 95.06 134 ILE A C 1
ATOM 1079 O O . ILE A 1 134 ? 4.941 -0.293 -4.680 1.00 95.06 134 ILE A O 1
ATOM 1083 N N . ILE A 1 135 ? 3.691 -1.102 -2.988 1.00 95.44 135 ILE A N 1
ATOM 1084 C CA . ILE A 1 135 ? 2.923 0.115 -2.732 1.00 95.44 135 ILE A CA 1
ATOM 1085 C C . ILE A 1 135 ? 3.426 0.727 -1.430 1.00 95.44 135 ILE A C 1
ATOM 1087 O O . ILE A 1 135 ? 3.500 0.042 -0.414 1.00 95.44 135 ILE A O 1
ATOM 1091 N N . THR A 1 136 ? 3.732 2.018 -1.440 1.00 92.69 136 THR A N 1
ATOM 1092 C CA . THR A 1 136 ? 4.316 2.737 -0.307 1.00 92.69 136 THR A CA 1
ATOM 1093 C C . THR A 1 136 ? 3.532 4.012 -0.031 1.00 92.69 136 THR A C 1
ATOM 1095 O O . THR A 1 136 ? 3.400 4.872 -0.902 1.00 92.69 136 THR A O 1
ATOM 1098 N N . MET A 1 137 ? 3.041 4.163 1.198 1.00 91.50 137 MET A N 1
ATOM 1099 C CA . MET A 1 137 ? 2.503 5.426 1.698 1.00 91.50 137 MET A CA 1
ATOM 1100 C C . MET A 1 137 ? 3.621 6.266 2.304 1.00 91.50 137 MET A C 1
ATOM 1102 O O . MET A 1 137 ? 4.423 5.766 3.090 1.00 91.50 137 MET A O 1
ATOM 1106 N N . MET A 1 138 ? 3.634 7.547 1.947 1.00 88.88 138 MET A N 1
ATOM 1107 C CA . MET A 1 138 ? 4.582 8.558 2.402 1.00 88.88 138 MET A CA 1
ATOM 1108 C C . MET A 1 138 ? 3.805 9.644 3.173 1.00 88.88 138 MET A C 1
ATOM 1110 O O . MET A 1 138 ? 3.292 10.590 2.555 1.00 88.88 138 MET A O 1
ATOM 1114 N N . PRO A 1 139 ? 3.669 9.520 4.508 1.00 83.19 139 PRO A N 1
ATOM 1115 C CA . PRO A 1 139 ? 2.919 10.468 5.334 1.00 83.19 139 PRO A CA 1
ATOM 1116 C C . PRO A 1 139 ? 3.505 11.877 5.272 1.00 83.19 139 PRO A C 1
ATOM 1118 O O . PRO A 1 139 ? 4.719 12.022 5.368 1.00 83.19 139 PRO A O 1
ATOM 1121 N N . LEU A 1 140 ? 2.671 12.917 5.174 1.00 78.38 140 LEU A N 1
ATOM 1122 C CA . LEU A 1 140 ? 3.087 14.335 5.228 1.00 78.38 140 LEU A CA 1
ATOM 1123 C C . LEU A 1 140 ? 4.050 14.773 4.106 1.00 78.38 140 LEU A C 1
ATOM 1125 O O . LEU A 1 140 ? 4.782 15.756 4.238 1.00 78.38 140 LEU A O 1
ATOM 1129 N N . HIS A 1 141 ? 4.061 14.040 2.997 1.00 77.19 141 HIS A N 1
ATOM 1130 C CA . HIS A 1 141 ? 4.876 14.323 1.825 1.00 77.19 141 HIS A CA 1
ATOM 1131 C C . HIS A 1 141 ? 3.975 14.652 0.626 1.00 77.19 141 HIS A C 1
ATOM 1133 O O . HIS A 1 141 ? 3.118 13.850 0.255 1.00 77.19 141 HIS A O 1
ATOM 1139 N N . GLY A 1 142 ? 4.191 15.814 0.001 1.00 76.62 142 GLY A N 1
ATOM 1140 C CA . GLY A 1 142 ? 3.565 16.204 -1.273 1.00 76.62 142 GLY A CA 1
ATOM 1141 C C . GLY A 1 142 ? 4.433 15.893 -2.503 1.00 76.62 142 GLY A C 1
ATOM 1142 O O . GLY A 1 142 ? 5.459 15.216 -2.404 1.00 76.62 142 GLY A O 1
ATOM 1143 N N . ASP A 1 143 ? 4.072 16.450 -3.661 1.00 81.94 143 ASP A N 1
ATOM 1144 C CA . ASP A 1 143 ? 4.661 16.112 -4.973 1.00 81.94 143 ASP A CA 1
ATOM 1145 C C . ASP A 1 143 ? 6.188 16.227 -5.061 1.00 81.94 143 ASP A C 1
ATOM 1147 O O . ASP A 1 143 ? 6.859 15.392 -5.677 1.00 81.94 143 ASP A O 1
ATOM 1151 N N . ALA A 1 144 ? 6.770 17.246 -4.424 1.00 82.06 144 ALA A N 1
ATOM 1152 C CA . ALA A 1 144 ? 8.219 17.451 -4.426 1.00 82.06 144 ALA A CA 1
ATOM 1153 C C . ALA A 1 144 ? 8.970 16.264 -3.796 1.00 82.06 144 ALA A C 1
ATOM 1155 O O . ALA A 1 144 ? 10.026 15.844 -4.278 1.00 82.06 144 ALA A O 1
ATOM 1156 N N . ALA A 1 145 ? 8.409 15.682 -2.737 1.00 83.38 145 ALA A N 1
ATOM 1157 C CA . ALA A 1 145 ? 9.009 14.548 -2.051 1.00 83.38 145 ALA A CA 1
ATOM 1158 C C . ALA A 1 145 ? 8.883 13.248 -2.854 1.00 83.38 145 ALA A C 1
ATOM 1160 O O . ALA A 1 145 ? 9.847 12.479 -2.909 1.00 83.38 145 ALA A O 1
ATOM 1161 N N . VAL A 1 146 ? 7.741 13.042 -3.520 1.00 88.88 146 VAL A N 1
ATOM 1162 C CA . VAL A 1 146 ? 7.528 11.931 -4.461 1.00 88.88 146 VAL A CA 1
ATOM 1163 C C . VAL A 1 146 ? 8.519 12.017 -5.615 1.00 88.88 146 VAL A C 1
ATOM 1165 O O . VAL A 1 146 ? 9.203 11.043 -5.915 1.00 88.88 146 VAL A O 1
ATOM 1168 N N . THR A 1 147 ? 8.680 13.202 -6.204 1.00 89.88 147 THR A N 1
ATOM 1169 C CA . THR A 1 147 ? 9.652 13.444 -7.279 1.00 89.88 147 THR A CA 1
ATOM 1170 C C . THR A 1 147 ? 11.067 13.083 -6.829 1.00 89.88 147 THR A C 1
ATOM 1172 O O . THR A 1 147 ? 11.773 12.334 -7.503 1.00 89.88 147 THR A O 1
ATOM 1175 N N . GLY A 1 148 ? 11.473 13.544 -5.642 1.00 90.31 148 GLY A N 1
ATOM 1176 C CA . GLY A 1 148 ? 12.767 13.184 -5.069 1.00 90.31 148 GLY A CA 1
ATOM 1177 C C . GLY A 1 148 ? 12.917 11.681 -4.806 1.00 90.31 148 GLY A C 1
ATOM 1178 O O . GLY A 1 148 ? 14.015 11.147 -4.946 1.00 90.31 148 GLY A O 1
ATOM 1179 N N . TYR A 1 149 ? 11.841 10.990 -4.422 1.00 89.38 149 TYR A N 1
ATOM 1180 C CA . TYR A 1 149 ? 11.836 9.537 -4.252 1.00 89.38 149 TYR A CA 1
ATOM 1181 C C . TYR A 1 149 ? 12.043 8.807 -5.578 1.00 89.38 149 TYR A C 1
ATOM 1183 O O . TYR A 1 149 ? 12.989 8.029 -5.676 1.00 89.38 149 TYR A O 1
ATOM 1191 N N . LEU A 1 150 ? 11.275 9.148 -6.614 1.00 92.94 150 LEU A N 1
ATOM 1192 C CA . LEU A 1 150 ? 11.424 8.567 -7.949 1.00 92.94 150 LEU A CA 1
ATOM 1193 C C . LEU A 1 150 ? 12.834 8.776 -8.516 1.00 92.94 150 LEU A C 1
ATOM 1195 O O . LEU A 1 150 ? 13.437 7.832 -9.020 1.00 92.94 150 LEU A O 1
ATOM 1199 N N . LEU A 1 151 ? 13.404 9.977 -8.373 1.00 94.25 151 LEU A N 1
ATOM 1200 C CA . LEU A 1 151 ? 14.769 10.262 -8.829 1.00 94.25 151 LEU A CA 1
ATOM 1201 C C . LEU A 1 151 ? 15.820 9.403 -8.114 1.00 94.25 151 LEU A C 1
ATOM 1203 O O . LEU A 1 151 ? 16.757 8.919 -8.751 1.00 94.25 151 LEU A O 1
ATOM 1207 N N . ARG A 1 152 ? 15.674 9.188 -6.800 1.00 92.44 152 ARG A N 1
ATOM 1208 C CA . ARG A 1 152 ? 16.576 8.306 -6.043 1.00 92.44 152 ARG A CA 1
ATOM 1209 C C . ARG A 1 152 ? 16.423 6.850 -6.470 1.00 92.44 152 ARG A C 1
ATOM 1211 O O . ARG A 1 152 ? 17.438 6.194 -6.680 1.00 92.44 152 ARG A O 1
ATOM 1218 N N . SER A 1 153 ? 15.193 6.371 -6.648 1.00 93.19 153 SER A N 1
ATOM 1219 C CA . SER A 1 153 ? 14.929 5.008 -7.117 1.00 93.19 153 SER A CA 1
ATOM 1220 C C . SER A 1 153 ? 15.489 4.775 -8.522 1.00 93.19 153 SER A C 1
ATOM 1222 O O . SER A 1 153 ? 16.128 3.756 -8.759 1.00 93.19 153 SER A O 1
ATOM 1224 N N . GLN A 1 154 ? 15.341 5.733 -9.441 1.00 95.06 154 GLN A N 1
ATOM 1225 C CA . GLN A 1 154 ? 15.915 5.627 -10.785 1.00 95.06 154 GLN A CA 1
ATOM 1226 C C . GLN A 1 154 ? 17.448 5.651 -10.759 1.00 95.06 154 GLN A C 1
ATOM 1228 O O . GLN A 1 154 ? 18.095 4.868 -11.452 1.00 95.06 154 GLN A O 1
ATOM 1233 N N . LYS A 1 155 ? 18.048 6.518 -9.934 1.00 95.12 155 LYS A N 1
ATOM 1234 C CA . LYS A 1 155 ? 19.503 6.549 -9.749 1.00 95.12 155 LYS A CA 1
ATOM 1235 C C . LYS A 1 155 ? 20.027 5.207 -9.227 1.00 95.12 155 LYS A C 1
ATOM 1237 O O . LYS A 1 155 ? 21.008 4.699 -9.757 1.00 95.12 155 LYS A O 1
ATOM 1242 N N . TRP A 1 156 ? 19.346 4.620 -8.247 1.00 95.06 156 TRP A N 1
ATOM 1243 C CA . TRP A 1 156 ? 19.685 3.304 -7.714 1.00 95.06 156 TRP A CA 1
ATOM 1244 C C . TRP A 1 156 ? 19.569 2.194 -8.775 1.00 95.06 156 TRP A C 1
ATOM 1246 O O . TRP A 1 156 ? 20.493 1.395 -8.918 1.00 95.06 156 TRP A O 1
ATOM 1256 N N . LEU A 1 157 ? 18.497 2.181 -9.581 1.00 95.81 157 LEU A N 1
ATOM 1257 C CA . LEU A 1 157 ? 18.342 1.229 -10.693 1.00 95.81 157 LEU A CA 1
ATOM 1258 C C . LEU A 1 157 ? 19.487 1.336 -11.707 1.00 95.81 157 LEU A C 1
ATOM 1260 O O . LEU A 1 157 ? 20.026 0.322 -12.155 1.00 95.81 157 LEU A O 1
ATOM 1264 N N . LYS A 1 158 ? 19.900 2.564 -12.029 1.00 96.31 158 LYS A N 1
ATOM 1265 C CA . LYS A 1 158 ? 21.045 2.816 -12.904 1.00 96.31 158 LYS A CA 1
ATOM 1266 C C . LYS A 1 158 ? 22.337 2.255 -12.316 1.00 96.31 158 LYS A C 1
ATOM 1268 O O . LYS A 1 158 ? 23.096 1.615 -13.035 1.00 96.31 158 LYS A O 1
ATOM 1273 N N . GLU A 1 159 ? 22.594 2.505 -11.037 1.00 96.00 159 GLU A N 1
ATOM 1274 C CA . GLU A 1 159 ? 23.833 2.099 -10.366 1.00 96.00 159 GLU A CA 1
ATOM 1275 C C . GLU A 1 159 ? 23.932 0.578 -10.177 1.00 96.00 159 GLU A C 1
ATOM 1277 O O . GLU A 1 159 ? 25.021 0.028 -10.314 1.00 96.00 159 GLU A O 1
ATOM 1282 N N . MET A 1 160 ? 22.816 -0.106 -9.898 1.00 94.31 160 MET A N 1
ATOM 1283 C CA . MET A 1 160 ? 22.815 -1.540 -9.569 1.00 94.31 160 MET A CA 1
ATOM 1284 C C . MET A 1 160 ? 22.501 -2.470 -10.737 1.00 94.31 160 MET A C 1
ATOM 1286 O O . MET A 1 160 ? 22.998 -3.592 -10.764 1.00 94.31 160 MET A O 1
ATOM 1290 N N . PHE A 1 161 ? 21.716 -2.014 -11.712 1.00 93.94 161 PHE A N 1
ATOM 1291 C CA . PHE A 1 161 ? 21.242 -2.854 -12.817 1.00 93.94 161 PHE A CA 1
ATOM 1292 C C . PHE A 1 161 ? 21.588 -2.282 -14.194 1.00 93.94 161 PHE A C 1
ATOM 1294 O O . PHE A 1 161 ? 21.120 -2.798 -15.204 1.00 93.94 161 PHE A O 1
ATOM 1301 N N . ASN A 1 162 ? 22.393 -1.211 -14.253 1.00 94.62 162 ASN A N 1
ATOM 1302 C CA . ASN A 1 162 ? 22.725 -0.499 -15.491 1.00 94.62 162 ASN A CA 1
ATOM 1303 C C . ASN A 1 162 ? 21.473 -0.071 -16.289 1.00 94.62 162 ASN A C 1
ATOM 1305 O O . ASN A 1 162 ? 21.486 -0.026 -17.518 1.00 94.62 162 ASN A O 1
ATOM 1309 N N . ALA A 1 163 ? 20.386 0.237 -15.574 1.00 95.56 163 ALA A N 1
ATOM 1310 C CA . ALA A 1 163 ? 19.095 0.633 -16.127 1.00 95.56 163 ALA A CA 1
ATOM 1311 C C . ALA A 1 163 ? 18.883 2.147 -15.935 1.00 95.56 163 ALA A C 1
ATOM 1313 O O . ALA A 1 163 ? 18.469 2.574 -14.854 1.00 95.56 163 ALA A O 1
ATOM 1314 N N . PRO A 1 164 ? 19.214 2.995 -16.929 1.00 92.12 164 PRO A N 1
ATOM 1315 C CA . PRO A 1 164 ? 19.166 4.447 -16.763 1.00 92.12 164 PRO A CA 1
ATOM 1316 C C . PRO A 1 164 ? 17.746 4.994 -16.567 1.00 92.12 164 PRO A C 1
ATOM 1318 O O . PRO A 1 164 ? 17.596 6.046 -15.939 1.00 92.12 164 PRO A O 1
ATOM 1321 N N . ASN A 1 165 ? 16.722 4.289 -17.054 1.00 95.56 165 ASN A N 1
ATOM 1322 C CA . ASN A 1 165 ? 15.311 4.603 -16.851 1.00 95.56 165 ASN A CA 1
ATOM 1323 C C . ASN A 1 165 ? 14.562 3.418 -16.229 1.00 95.56 165 ASN A C 1
ATOM 1325 O O . ASN A 1 165 ? 14.962 2.262 -16.365 1.00 95.56 165 ASN A O 1
ATOM 1329 N N . PHE A 1 166 ? 13.414 3.696 -15.606 1.00 95.44 166 PHE A N 1
ATOM 1330 C CA . PHE A 1 166 ? 12.542 2.660 -15.042 1.00 95.44 166 PHE A CA 1
ATOM 1331 C C . PHE A 1 166 ? 12.138 1.588 -16.070 1.00 95.44 166 PHE A C 1
ATOM 1333 O O . PHE A 1 166 ? 12.165 0.398 -15.756 1.00 95.44 166 PHE A O 1
ATOM 1340 N N . SER A 1 167 ? 11.847 1.990 -17.312 1.00 94.12 167 SER A N 1
ATOM 1341 C CA . SER A 1 167 ? 11.492 1.077 -18.407 1.00 94.12 167 SER A CA 1
ATOM 1342 C C . SER A 1 167 ? 12.590 0.062 -18.725 1.00 94.12 167 SER A C 1
ATOM 1344 O O . SER A 1 167 ? 12.278 -1.086 -19.030 1.00 94.12 167 SER A O 1
ATOM 1346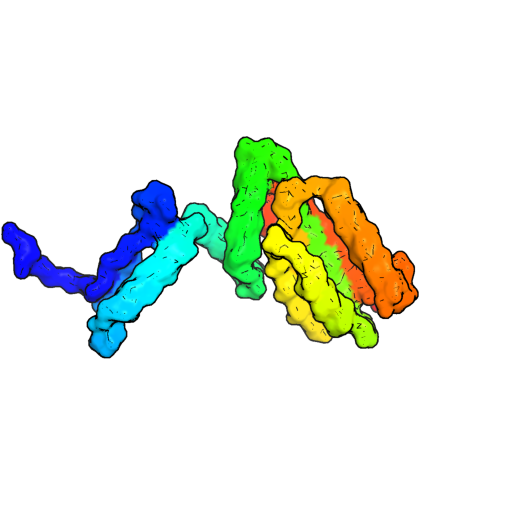 N N . ASP A 1 168 ? 13.861 0.454 -18.600 1.00 94.44 168 ASP A N 1
ATOM 1347 C CA . ASP A 1 168 ? 15.010 -0.412 -18.894 1.00 94.44 168 ASP A CA 1
ATOM 1348 C C . ASP A 1 168 ? 15.123 -1.548 -17.863 1.00 94.44 168 ASP A C 1
ATOM 1350 O O . ASP A 1 168 ? 15.534 -2.659 -18.187 1.00 94.44 168 ASP A O 1
ATOM 1354 N N . ALA A 1 169 ? 14.674 -1.292 -16.629 1.00 94.88 169 ALA A N 1
ATOM 1355 C CA . ALA A 1 169 ? 14.549 -2.287 -15.565 1.00 94.88 169 ALA A CA 1
ATOM 1356 C C . ALA A 1 169 ? 13.191 -3.017 -15.565 1.00 94.88 169 ALA A C 1
ATOM 1358 O O . ALA A 1 169 ? 12.923 -3.813 -14.663 1.00 94.8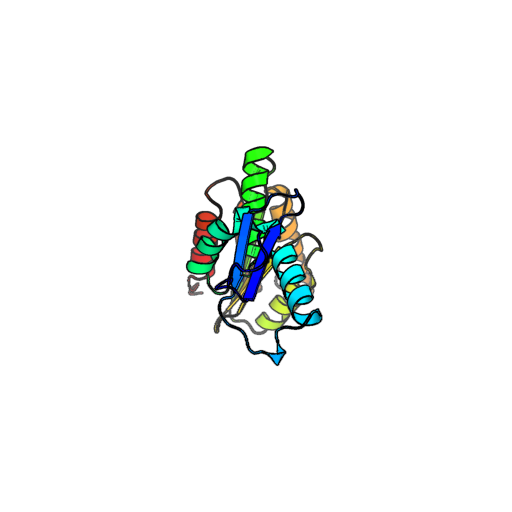8 169 ALA A O 1
ATOM 1359 N N . LYS A 1 170 ? 12.311 -2.734 -16.538 1.00 96.12 170 LYS A N 1
ATOM 1360 C CA . LYS A 1 170 ? 10.901 -3.163 -16.557 1.00 96.12 170 LYS A CA 1
ATOM 1361 C C . LYS A 1 170 ? 10.132 -2.808 -15.275 1.00 96.12 170 LYS A C 1
ATOM 1363 O O . LYS A 1 170 ? 9.265 -3.558 -14.820 1.00 96.12 170 LYS A O 1
ATOM 1368 N N . VAL A 1 171 ? 10.453 -1.651 -14.705 1.00 96.38 171 VAL A N 1
ATOM 1369 C CA . VAL A 1 171 ? 9.760 -1.059 -13.563 1.00 96.38 171 VAL A CA 1
ATOM 1370 C C . VAL A 1 171 ? 8.827 0.038 -14.071 1.00 96.38 171 VAL A C 1
ATOM 1372 O O . VAL A 1 171 ? 9.196 0.834 -14.931 1.00 96.38 171 VAL A O 1
ATOM 1375 N N . THR A 1 172 ? 7.617 0.117 -13.530 1.00 96.69 172 THR A N 1
ATOM 1376 C CA . THR A 1 172 ? 6.650 1.172 -13.845 1.00 96.69 172 THR A CA 1
ATOM 1377 C C . THR A 1 172 ? 6.214 1.855 -12.551 1.00 96.69 172 THR A C 1
ATOM 1379 O O . THR A 1 172 ? 5.563 1.210 -11.723 1.00 96.69 172 THR A O 1
ATOM 1382 N N . PRO A 1 173 ? 6.576 3.133 -12.337 1.00 95.75 173 PRO A N 1
ATOM 1383 C CA . PRO A 1 173 ? 6.109 3.892 -11.188 1.00 95.75 173 PRO A CA 1
ATOM 1384 C C . PRO A 1 173 ? 4.688 4.425 -11.396 1.00 95.75 173 PRO A C 1
ATOM 1386 O O . PRO A 1 173 ? 4.339 4.929 -12.463 1.00 95.75 173 PRO A O 1
ATOM 1389 N N . TYR A 1 174 ? 3.904 4.402 -10.328 1.00 95.44 174 TYR A N 1
ATOM 1390 C CA . TYR A 1 174 ? 2.616 5.067 -10.200 1.00 95.44 174 TYR A CA 1
ATOM 1391 C C . TYR A 1 174 ? 2.613 5.931 -8.946 1.00 95.44 174 TYR A C 1
ATOM 1393 O O . TYR A 1 174 ? 3.252 5.600 -7.948 1.00 95.44 174 TYR A O 1
ATOM 1401 N N . THR A 1 175 ? 1.886 7.042 -8.989 1.00 93.56 175 THR A N 1
ATOM 1402 C CA . THR A 1 175 ? 1.766 7.975 -7.868 1.00 93.56 175 THR A CA 1
ATOM 1403 C C . THR A 1 175 ? 0.322 8.445 -7.731 1.00 93.56 175 THR A C 1
ATOM 1405 O O . THR A 1 175 ? -0.423 8.495 -8.718 1.00 93.56 175 THR A O 1
ATOM 1408 N N . ALA A 1 176 ? -0.071 8.764 -6.502 1.00 92.38 176 ALA A N 1
ATOM 1409 C CA . ALA A 1 176 ? -1.346 9.381 -6.158 1.00 92.38 176 ALA A CA 1
ATOM 1410 C C . ALA A 1 176 ? -1.179 10.257 -4.909 1.00 92.38 176 ALA A C 1
ATOM 1412 O O . ALA A 1 176 ? -0.428 9.905 -3.997 1.00 92.38 176 ALA A O 1
ATOM 1413 N N . LEU A 1 177 ? -1.898 11.375 -4.847 1.00 91.12 177 LEU A N 1
ATOM 1414 C CA . LEU A 1 177 ? -1.959 12.231 -3.667 1.00 91.12 177 LEU A CA 1
ATOM 1415 C C . LEU A 1 177 ? -3.195 11.902 -2.830 1.00 91.12 177 LEU A C 1
ATOM 1417 O O . LEU A 1 177 ? -4.301 11.769 -3.352 1.00 91.12 177 LEU A O 1
ATOM 1421 N N . VAL A 1 178 ? -3.024 11.829 -1.511 1.00 89.06 178 VAL A N 1
ATOM 1422 C CA . VAL A 1 178 ? -4.110 11.623 -0.543 1.00 89.06 178 VAL A CA 1
ATOM 1423 C C . VAL A 1 178 ? -4.835 12.950 -0.296 1.00 89.06 178 VAL A C 1
ATOM 1425 O O . VAL A 1 178 ? -4.749 13.530 0.779 1.00 89.06 178 VAL A O 1
ATOM 1428 N N . ASN A 1 179 ? -5.484 13.489 -1.324 1.00 80.12 179 ASN A N 1
ATOM 1429 C CA . ASN A 1 179 ? -6.222 14.760 -1.269 1.00 80.12 179 ASN A CA 1
ATOM 1430 C C . ASN A 1 179 ? -7.394 14.844 -2.267 1.00 80.12 179 ASN A C 1
ATOM 1432 O O . ASN A 1 179 ? -8.278 15.679 -2.095 1.00 80.12 179 ASN A O 1
ATOM 1436 N N . GLU A 1 180 ? -7.402 14.006 -3.305 1.00 64.12 180 GLU A N 1
ATOM 1437 C CA . GLU A 1 180 ? -8.280 14.154 -4.473 1.00 64.12 180 GLU A CA 1
ATOM 1438 C C . GLU A 1 180 ? -9.597 13.367 -4.390 1.00 64.12 180 GLU A C 1
ATOM 1440 O O . GLU A 1 180 ? -10.509 13.609 -5.179 1.00 64.12 180 GLU A O 1
ATOM 1445 N N . ARG A 1 181 ? -9.702 12.387 -3.484 1.00 82.88 181 ARG A N 1
ATOM 1446 C CA . ARG A 1 181 ? -10.818 11.425 -3.423 1.00 82.88 181 ARG A CA 1
ATOM 1447 C C . ARG A 1 181 ? -10.802 10.630 -2.107 1.00 82.88 181 ARG A C 1
ATOM 1449 O O . ARG A 1 181 ? -9.758 10.597 -1.450 1.00 82.88 181 ARG A O 1
ATOM 1456 N N . PRO A 1 182 ? -11.914 9.970 -1.725 1.00 87.94 182 PRO A N 1
ATOM 1457 C CA . PRO A 1 182 ? -11.950 9.102 -0.551 1.00 87.94 182 PRO A CA 1
ATOM 1458 C C . PRO A 1 182 ? -10.866 8.022 -0.607 1.00 87.94 182 PRO A C 1
ATOM 1460 O O . PRO A 1 182 ? -10.564 7.491 -1.678 1.00 87.94 182 PRO A O 1
ATOM 1463 N N . ALA A 1 183 ? -10.305 7.659 0.548 1.00 87.44 183 ALA A N 1
ATOM 1464 C CA . ALA A 1 183 ? -9.119 6.800 0.615 1.00 87.44 183 ALA A CA 1
ATOM 1465 C C . ALA A 1 183 ? -9.306 5.433 -0.078 1.00 87.44 183 ALA A C 1
ATOM 1467 O O . ALA A 1 183 ? -8.409 4.959 -0.773 1.00 87.44 183 ALA A O 1
ATOM 1468 N N . ALA A 1 184 ? -10.488 4.825 0.053 1.00 87.25 184 ALA A N 1
ATOM 1469 C CA . ALA A 1 184 ? -10.807 3.564 -0.620 1.00 87.25 184 ALA A CA 1
ATOM 1470 C C . ALA A 1 184 ? -10.795 3.698 -2.154 1.00 87.25 184 ALA A C 1
ATOM 1472 O O . ALA A 1 184 ? -10.198 2.875 -2.844 1.00 87.25 184 ALA A O 1
ATOM 1473 N N . ASP A 1 185 ? -11.398 4.763 -2.685 1.00 90.00 185 ASP A N 1
ATOM 1474 C CA . ASP A 1 185 ? -11.486 5.000 -4.130 1.00 90.00 185 ASP A CA 1
ATOM 1475 C C . ASP A 1 185 ? -10.115 5.369 -4.718 1.00 90.00 185 ASP A C 1
ATOM 1477 O O . ASP A 1 185 ? -9.802 5.037 -5.863 1.00 90.00 185 ASP A O 1
ATOM 1481 N N . LEU A 1 186 ? -9.274 6.038 -3.922 1.00 91.75 186 LEU A N 1
ATOM 1482 C CA . LEU A 1 186 ? -7.876 6.293 -4.252 1.00 91.75 186 LEU A CA 1
ATOM 1483 C C . LEU A 1 186 ? -7.090 5.004 -4.427 1.00 91.75 186 LEU A C 1
ATOM 1485 O O . LEU A 1 186 ? -6.430 4.823 -5.452 1.00 91.75 186 LEU A O 1
ATOM 1489 N N . LEU A 1 187 ? -7.173 4.115 -3.438 1.00 92.25 187 LEU A N 1
ATOM 1490 C CA . LEU A 1 187 ? -6.452 2.854 -3.467 1.00 92.25 187 LEU A CA 1
ATOM 1491 C C . LEU A 1 187 ? -6.927 1.973 -4.620 1.00 92.25 187 LEU A C 1
ATOM 1493 O O . LEU A 1 187 ? -6.098 1.470 -5.371 1.00 92.25 187 LEU A O 1
ATOM 1497 N N . ASN A 1 188 ? -8.243 1.850 -4.807 1.00 91.12 188 ASN A N 1
ATOM 1498 C CA . ASN A 1 188 ? -8.816 1.055 -5.890 1.00 91.12 188 ASN A CA 1
ATOM 1499 C C . ASN A 1 188 ? -8.353 1.565 -7.262 1.00 91.12 188 ASN A C 1
ATOM 1501 O O . ASN A 1 188 ? -7.899 0.776 -8.084 1.00 91.12 188 ASN A O 1
ATOM 1505 N N . ASN A 1 189 ? -8.358 2.882 -7.493 1.00 92.06 189 ASN A N 1
ATOM 1506 C CA . ASN A 1 189 ? -7.887 3.436 -8.762 1.00 92.06 189 ASN A CA 1
ATOM 1507 C C . ASN A 1 189 ? -6.379 3.233 -8.993 1.00 92.06 189 ASN A C 1
ATOM 1509 O O . ASN A 1 189 ? -5.949 2.978 -10.121 1.00 92.06 189 ASN A O 1
ATOM 1513 N N . LEU A 1 190 ? -5.563 3.337 -7.939 1.00 93.38 190 LEU A N 1
ATOM 1514 C CA . LEU A 1 190 ? -4.135 3.032 -8.026 1.00 93.38 190 LEU A CA 1
ATOM 1515 C C . LEU A 1 190 ? -3.917 1.551 -8.367 1.00 93.38 190 LEU A C 1
ATOM 1517 O O . LEU A 1 190 ? -3.124 1.235 -9.254 1.00 93.38 190 LEU A O 1
ATOM 1521 N N . LEU A 1 191 ? -4.644 0.653 -7.700 1.00 92.94 191 LEU A N 1
ATOM 1522 C CA . LEU A 1 191 ? -4.565 -0.788 -7.923 1.00 92.94 191 LEU A CA 1
ATOM 1523 C C . LEU A 1 191 ? -5.027 -1.182 -9.321 1.00 92.94 191 LEU A C 1
ATOM 1525 O O . LEU A 1 191 ? -4.337 -1.962 -9.964 1.00 92.94 191 LEU A O 1
ATOM 1529 N N . GLU A 1 192 ? -6.118 -0.612 -9.835 1.00 92.56 192 GLU A N 1
ATOM 1530 C CA . GLU A 1 192 ? -6.560 -0.826 -11.218 1.00 92.56 192 GLU A CA 1
ATOM 1531 C C . GLU A 1 192 ? -5.418 -0.559 -12.206 1.00 92.56 192 GLU A C 1
ATOM 1533 O O . GLU A 1 192 ? -5.119 -1.395 -13.057 1.00 92.56 192 GLU A O 1
ATOM 1538 N N . ARG A 1 193 ? -4.700 0.559 -12.044 1.00 93.00 193 ARG A N 1
ATOM 1539 C CA . ARG A 1 193 ? -3.545 0.896 -12.893 1.00 93.00 193 ARG A CA 1
ATOM 1540 C C . ARG A 1 193 ? -2.377 -0.076 -12.715 1.00 93.00 193 ARG A C 1
ATOM 1542 O O . ARG A 1 193 ? -1.719 -0.413 -13.695 1.00 93.00 193 ARG A O 1
ATOM 1549 N N . CYS A 1 194 ? -2.123 -0.535 -11.490 1.00 92.88 194 CYS A N 1
ATOM 1550 C CA . CYS A 1 194 ? -1.022 -1.457 -11.190 1.00 92.88 194 CYS A CA 1
ATOM 1551 C C . CYS A 1 194 ? -1.303 -2.904 -11.637 1.00 92.88 194 CYS A C 1
ATOM 1553 O O . CYS A 1 194 ? -0.378 -3.656 -11.951 1.00 92.88 194 CYS A O 1
ATOM 1555 N N . LEU A 1 195 ? -2.572 -3.314 -11.638 1.00 87.06 195 LEU A N 1
ATOM 1556 C CA . LEU A 1 195 ? -3.001 -4.687 -11.897 1.00 87.06 195 LEU A CA 1
ATOM 1557 C C . LEU A 1 195 ? -3.321 -4.953 -13.370 1.00 87.06 195 LEU A C 1
ATOM 1559 O O . LEU A 1 195 ? -3.349 -6.120 -13.763 1.00 87.06 195 LEU A O 1
ATOM 1563 N N . VAL A 1 196 ? -3.504 -3.927 -14.203 1.00 82.00 196 VAL A N 1
ATOM 1564 C CA . VAL A 1 196 ? -3.608 -4.104 -15.659 1.00 82.00 196 VAL A CA 1
ATOM 1565 C C . VAL A 1 196 ? -2.301 -4.696 -16.197 1.00 82.00 196 VAL A C 1
ATOM 1567 O O . VAL A 1 196 ? -1.219 -4.149 -15.987 1.00 82.00 196 VAL A O 1
ATOM 1570 N N . LYS A 1 197 ? -2.393 -5.830 -16.910 1.00 63.25 197 LYS A N 1
ATOM 1571 C CA . LYS A 1 197 ? -1.247 -6.412 -17.627 1.00 63.25 197 LYS A CA 1
ATOM 1572 C C . LYS A 1 197 ? -0.763 -5.418 -18.678 1.00 63.25 197 LYS A C 1
ATOM 1574 O O . LYS A 1 197 ? -1.422 -5.231 -19.702 1.00 63.25 197 LYS A O 1
ATOM 1579 N N . GLN A 1 198 ? 0.397 -4.817 -18.438 1.00 59.50 198 GLN A N 1
ATOM 1580 C CA . GLN A 1 198 ? 1.086 -4.060 -19.470 1.00 59.50 198 GLN A CA 1
ATOM 1581 C C . GLN A 1 198 ? 1.594 -5.056 -20.517 1.00 59.50 198 GLN A C 1
ATOM 1583 O O . GLN A 1 198 ? 2.443 -5.894 -20.225 1.00 59.50 198 GLN A O 1
ATOM 1588 N N . HIS A 1 199 ? 0.982 -5.031 -21.702 1.00 43.97 199 HIS A N 1
ATOM 1589 C CA . HIS A 1 199 ? 1.491 -5.746 -22.866 1.00 43.97 199 HIS A CA 1
ATOM 1590 C C . HIS A 1 199 ? 2.650 -4.914 -23.411 1.00 43.97 199 HIS A C 1
ATOM 1592 O O . HIS A 1 199 ? 2.417 -3.943 -24.130 1.00 43.97 199 HIS A O 1
ATOM 1598 N N . SER A 1 200 ? 3.866 -5.271 -23.007 1.00 37.84 200 SER A N 1
ATOM 1599 C CA . SER A 1 200 ? 5.111 -4.720 -23.543 1.00 37.84 200 SER A CA 1
ATOM 1600 C C . SER A 1 200 ? 5.912 -5.842 -24.178 1.00 37.84 200 SER A C 1
ATOM 1602 O O . SER A 1 200 ? 6.195 -6.823 -23.450 1.00 37.84 200 SER A O 1
#

Foldseek 3Di:
DPVDDDDLFPDWAFLAEPVRDGPDIDTHNDDPPVCSDPVNVVVVNVVSHVCSNQSVCVVVLVVLCVVPVQDDSVRSSVLQVLLVCCVVPVQKKKKKKKKQFDDPCQVVLVVVVVVPDDPPKDWRWDDDPGIIMIMIIGHRDDDVVVVVVLVVSLVVCCVPVVQNDCVSRSMDMDMDMSHDDRSSVRVVVRVVVSVPDDPD

Radius of gyration: 22.02 Å; Cα contacts (8 Å, |Δi|>4): 262; chains: 1; bounding box: 53×45×69 Å